Protein AF-A0A425DD90-F1 (afdb_monomer_lite)

Foldseek 3Di:
DQCLDDAPLSVLQVVLVVVLVVLVPDPPQDDPVSVVVNVVVNVLSLAEDEQPQWQWWDAPPGQTDTDRHDPPQDPVNVVSSNVSQVVQQCQAGRNHDPVRHRPHHTYHGFLFEQDQPPPVDDGPLVVSLVVRLVRQVVSLVDPSVSDPDSLDGGYDDDPVQQPDPSSVVSVVSSVVVCVVVPDDDDDPVPRD

Structure (mmCIF, N/CA/C/O backbone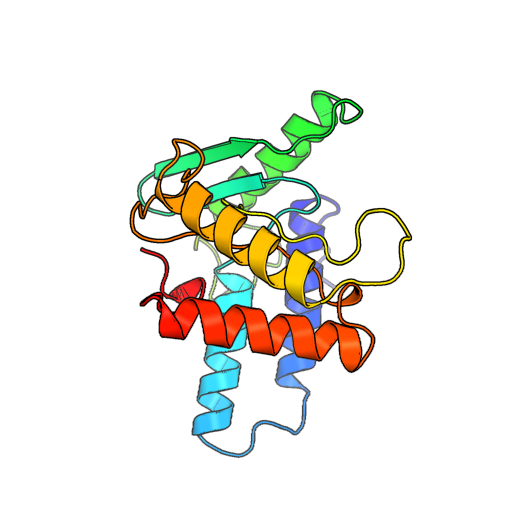):
data_AF-A0A425DD90-F1
#
_entry.id   AF-A0A425DD90-F1
#
loop_
_atom_site.group_PDB
_atom_site.id
_atom_site.type_symbol
_atom_site.label_atom_id
_atom_site.label_alt_id
_atom_site.label_comp_id
_atom_site.label_asym_id
_atom_site.label_entity_id
_atom_site.label_seq_id
_atom_site.pdbx_PDB_ins_code
_atom_site.Cartn_x
_atom_site.Cartn_y
_atom_site.Cartn_z
_atom_site.occupancy
_atom_site.B_iso_or_equiv
_atom_site.auth_seq_id
_atom_site.auth_comp_id
_atom_site.auth_asym_id
_atom_site.auth_atom_id
_atom_site.pdbx_PDB_model_num
ATOM 1 N N . MET A 1 1 ? -20.798 19.855 12.549 1.00 45.97 1 MET A N 1
ATOM 2 C CA . MET A 1 1 ? -19.617 19.104 12.076 1.00 45.97 1 MET A CA 1
ATOM 3 C C . MET A 1 1 ? -18.815 18.715 13.300 1.00 45.97 1 MET A C 1
ATOM 5 O O . MET A 1 1 ? -18.344 19.607 13.991 1.00 45.97 1 MET A O 1
ATOM 9 N N . GLU A 1 2 ? -18.730 17.425 13.623 1.00 51.56 2 GLU A N 1
ATOM 10 C CA . GLU A 1 2 ? -17.806 16.952 14.661 1.00 51.56 2 GLU A CA 1
ATOM 11 C C . GLU A 1 2 ? -16.382 17.345 14.258 1.00 51.56 2 GLU A C 1
ATOM 13 O O . GLU A 1 2 ? -15.889 16.940 13.203 1.00 51.56 2 GLU A O 1
ATOM 18 N N . ALA A 1 3 ? -15.736 18.191 15.059 1.00 64.62 3 ALA A N 1
ATOM 19 C CA . ALA A 1 3 ? -14.352 18.559 14.828 1.00 64.62 3 ALA A CA 1
ATOM 20 C C . ALA A 1 3 ? -13.480 17.342 15.155 1.00 64.62 3 ALA A C 1
ATOM 22 O O . ALA A 1 3 ? -13.221 17.046 16.316 1.00 64.62 3 ALA A O 1
ATOM 23 N N . CYS A 1 4 ? -13.006 16.638 14.129 1.00 77.12 4 CYS A N 1
ATOM 24 C CA . CYS A 1 4 ? -12.182 15.433 14.268 1.00 77.12 4 CYS A CA 1
ATOM 25 C C . CYS A 1 4 ? -10.778 15.681 14.853 1.00 77.12 4 CYS A C 1
ATOM 27 O O . CYS A 1 4 ? -9.927 14.800 14.774 1.00 77.12 4 CYS A O 1
ATOM 29 N N . GLY A 1 5 ? -10.525 16.862 15.426 1.00 81.06 5 GLY A N 1
ATOM 30 C CA . GLY A 1 5 ? -9.220 17.335 15.889 1.00 81.06 5 GLY A CA 1
ATOM 31 C C . GLY A 1 5 ? -8.305 17.797 14.751 1.00 81.06 5 GLY A C 1
ATOM 32 O O . GLY A 1 5 ? -8.659 17.732 13.576 1.00 81.06 5 GLY A O 1
ATOM 33 N N . ASN A 1 6 ? -7.110 18.266 15.101 1.00 86.44 6 ASN A N 1
ATOM 34 C CA . ASN A 1 6 ? -6.068 18.747 14.183 1.00 86.44 6 ASN A CA 1
ATOM 35 C C . ASN A 1 6 ? -4.769 17.922 14.279 1.00 86.44 6 ASN A C 1
ATOM 37 O O . ASN A 1 6 ? -3.714 18.379 13.850 1.00 86.44 6 ASN A O 1
ATOM 41 N N . ALA A 1 7 ? -4.838 16.720 14.856 1.00 89.50 7 ALA A N 1
ATOM 42 C CA . ALA A 1 7 ? -3.697 15.820 14.937 1.00 89.50 7 ALA A CA 1
ATOM 43 C C . ALA A 1 7 ? -3.412 15.160 13.578 1.00 89.50 7 ALA A C 1
ATOM 45 O O . ALA A 1 7 ? -4.302 15.044 12.737 1.00 89.50 7 ALA A O 1
ATOM 46 N N . ILE A 1 8 ? -2.196 14.633 13.406 1.00 90.62 8 ILE A N 1
ATOM 47 C CA . ILE A 1 8 ? -1.800 13.874 12.205 1.00 90.62 8 ILE A CA 1
ATOM 48 C C . ILE A 1 8 ? -2.781 12.722 11.934 1.00 90.62 8 ILE A C 1
ATOM 50 O O . ILE A 1 8 ? -3.197 12.505 10.802 1.00 90.62 8 ILE A O 1
ATOM 54 N N . THR A 1 9 ? -3.203 11.992 12.969 1.00 93.06 9 THR A N 1
ATOM 55 C CA . THR A 1 9 ? -4.182 10.899 12.830 1.00 93.06 9 THR A CA 1
ATOM 56 C C . THR A 1 9 ? -5.561 11.394 12.393 1.00 93.06 9 THR A C 1
ATOM 58 O O . THR A 1 9 ? -6.257 10.704 11.648 1.00 93.06 9 THR A O 1
ATOM 61 N N . SER A 1 10 ? -5.940 12.613 12.783 1.00 92.88 10 SER A N 1
ATOM 62 C CA . SER A 1 10 ? -7.178 13.255 12.343 1.00 92.88 10 SER A CA 1
ATOM 63 C C . SER A 1 10 ? -7.186 13.528 10.838 1.00 92.88 10 SER A C 1
ATOM 65 O O . SER A 1 10 ? -8.247 13.428 10.224 1.00 92.88 10 SER A O 1
ATOM 67 N N . ASP A 1 11 ? -6.034 13.841 10.229 1.00 93.25 11 ASP A N 1
ATOM 68 C CA . ASP A 1 11 ? -5.920 14.000 8.772 1.00 93.25 11 ASP A CA 1
ATOM 69 C C . ASP A 1 11 ? -6.214 12.693 8.034 1.00 93.25 11 ASP A C 1
ATOM 71 O O . ASP A 1 11 ? -6.976 12.698 7.067 1.00 93.25 11 ASP A O 1
ATOM 75 N N . PHE A 1 12 ? -5.701 11.560 8.522 1.00 94.75 12 PHE A N 1
ATOM 76 C CA . PHE A 1 12 ? -6.023 10.254 7.939 1.00 94.75 12 PHE A CA 1
ATOM 77 C C . PHE A 1 12 ? -7.509 9.920 8.060 1.00 94.75 12 PHE A C 1
ATOM 79 O O . PHE A 1 12 ? -8.112 9.477 7.087 1.00 94.75 12 PHE A O 1
ATOM 86 N N . VAL A 1 13 ? -8.122 10.167 9.224 1.00 95.19 13 VAL A N 1
ATOM 87 C CA . VAL A 1 13 ? -9.565 9.940 9.414 1.00 95.19 13 VAL A CA 1
ATOM 88 C C . VAL A 1 13 ? -10.388 10.825 8.477 1.00 95.19 13 VAL A C 1
ATOM 90 O O . VAL A 1 13 ? -11.350 10.347 7.877 1.00 95.19 13 VAL A O 1
ATOM 93 N N . ARG A 1 14 ? -10.015 12.102 8.309 1.00 94.81 14 ARG A N 1
ATOM 94 C CA . ARG A 1 14 ? -10.665 13.001 7.342 1.00 94.81 14 ARG A CA 1
ATOM 95 C C . ARG A 1 14 ? -10.521 12.496 5.910 1.00 94.81 14 ARG A C 1
ATOM 97 O O . ARG A 1 14 ? -11.517 12.450 5.195 1.00 94.81 14 ARG A O 1
ATOM 104 N N . GLY A 1 15 ? -9.311 12.102 5.514 1.00 94.69 15 GLY A N 1
ATOM 105 C CA . GLY A 1 15 ? -9.036 11.547 4.191 1.00 94.69 15 GLY A CA 1
ATOM 106 C C . GLY A 1 15 ? -9.859 10.289 3.917 1.00 94.69 15 GLY A C 1
ATOM 107 O O . GLY A 1 15 ? -10.530 10.210 2.894 1.00 94.69 15 GLY A O 1
ATOM 108 N N . ALA A 1 16 ? -9.898 9.353 4.867 1.00 96.06 16 ALA A N 1
ATOM 109 C CA . ALA A 1 16 ? -10.702 8.142 4.748 1.00 96.06 16 ALA A CA 1
ATOM 110 C C . ALA A 1 16 ? -12.202 8.444 4.651 1.00 96.06 16 ALA A C 1
ATOM 112 O O . ALA A 1 16 ? -12.863 7.916 3.767 1.00 96.06 16 ALA A O 1
ATOM 113 N N . LYS A 1 17 ? -12.747 9.364 5.457 1.00 95.31 17 LYS A N 1
ATOM 114 C CA . LYS A 1 17 ? -14.151 9.789 5.296 1.00 95.31 17 LYS A CA 1
ATOM 115 C C . LYS A 1 17 ? -14.435 10.380 3.920 1.00 95.31 17 LYS A C 1
ATOM 117 O O . LYS A 1 17 ? -15.489 10.119 3.352 1.00 95.31 17 LYS A O 1
ATOM 122 N N . HIS A 1 18 ? -13.517 11.194 3.404 1.00 95.44 18 HIS A N 1
ATOM 123 C CA . HIS A 1 18 ? -13.673 11.799 2.087 1.00 95.44 18 HIS A CA 1
ATOM 124 C C . HIS A 1 18 ? -13.689 10.736 0.981 1.00 95.44 18 HIS A C 1
ATOM 126 O O . HIS A 1 18 ? -14.569 10.764 0.123 1.00 95.44 18 HIS A O 1
ATOM 132 N N . VAL A 1 19 ? -12.772 9.766 1.042 1.00 96.44 19 VAL A N 1
ATOM 133 C CA . VAL A 1 19 ? -12.721 8.643 0.096 1.00 96.44 19 VAL A CA 1
ATOM 134 C C . VAL A 1 19 ? -13.952 7.745 0.233 1.00 96.44 19 VAL A C 1
ATOM 136 O O . VAL A 1 19 ? -14.566 7.430 -0.778 1.00 96.44 19 VAL A O 1
ATOM 139 N N . GLU A 1 20 ? -14.364 7.381 1.451 1.00 95.88 20 GLU A N 1
ATOM 140 C CA . GLU A 1 20 ? -15.574 6.583 1.696 1.00 95.88 20 GLU A CA 1
ATOM 141 C C . GLU A 1 20 ? -16.817 7.261 1.106 1.00 95.88 20 GLU A C 1
ATOM 143 O O . GLU A 1 20 ? -17.576 6.616 0.388 1.00 95.88 20 GLU A O 1
ATOM 148 N N . ALA A 1 21 ? -16.993 8.567 1.331 1.00 94.94 21 ALA A N 1
ATOM 149 C CA . ALA A 1 21 ? -18.107 9.321 0.761 1.00 94.94 21 ALA A CA 1
ATOM 150 C C . ALA A 1 21 ? -18.060 9.351 -0.778 1.00 94.94 21 ALA A C 1
ATOM 152 O O . ALA A 1 21 ? -19.092 9.208 -1.437 1.00 94.94 21 ALA A O 1
ATOM 153 N N . GLY A 1 22 ? -16.868 9.505 -1.364 1.00 95.19 22 GLY A N 1
ATOM 154 C CA . GLY A 1 22 ? -16.669 9.425 -2.813 1.00 95.19 22 GLY A CA 1
ATOM 155 C C . GLY A 1 22 ? -17.021 8.048 -3.380 1.00 95.19 22 GLY A C 1
ATOM 156 O O . GLY A 1 22 ? -17.723 7.957 -4.382 1.00 95.19 22 GLY A O 1
ATOM 157 N N . LEU A 1 23 ? -16.600 6.974 -2.707 1.00 94.44 23 LEU A N 1
ATOM 158 C CA . LEU A 1 23 ? -16.944 5.604 -3.082 1.00 94.44 23 LEU A CA 1
ATOM 159 C C . LEU A 1 23 ? -18.458 5.374 -2.977 1.00 94.44 23 LEU A C 1
ATOM 161 O O . LEU A 1 23 ? -19.076 4.953 -3.941 1.00 94.44 23 LEU A O 1
ATOM 165 N N . GLN A 1 24 ? -19.087 5.714 -1.855 1.00 92.25 24 GLN A N 1
ATOM 166 C CA . GLN A 1 24 ? -20.524 5.490 -1.645 1.00 92.25 24 GLN A CA 1
ATOM 167 C C . GLN A 1 24 ? -21.419 6.310 -2.585 1.00 92.25 24 GLN A C 1
ATOM 169 O O . GLN A 1 24 ? -22.529 5.885 -2.896 1.00 92.25 24 GLN A O 1
ATOM 174 N N . SER A 1 25 ? -20.961 7.481 -3.032 1.00 91.25 25 SER A N 1
ATOM 175 C CA . SER A 1 25 ? -21.718 8.344 -3.950 1.00 91.25 25 SER A CA 1
ATOM 176 C C . SER A 1 25 ? -21.531 7.998 -5.429 1.00 91.25 25 SER A C 1
ATOM 178 O O . SER A 1 25 ? -22.272 8.510 -6.271 1.00 91.25 25 SER A O 1
ATOM 180 N N . ALA A 1 26 ? -20.570 7.138 -5.774 1.00 87.06 26 ALA A N 1
ATOM 181 C CA . ALA A 1 26 ? -20.353 6.755 -7.158 1.00 87.06 26 ALA A CA 1
ATOM 182 C C . ALA A 1 26 ? -21.488 5.845 -7.652 1.00 87.06 26 ALA A C 1
ATOM 184 O O . ALA A 1 26 ? -21.764 4.788 -7.088 1.00 87.06 26 ALA A O 1
ATOM 185 N N . ASN A 1 27 ? -22.098 6.215 -8.778 1.00 73.75 27 ASN A N 1
ATOM 186 C CA . ASN A 1 27 ? -23.170 5.447 -9.419 1.00 73.75 27 ASN A CA 1
ATOM 187 C C . ASN A 1 27 ? -22.651 4.210 -10.192 1.00 73.75 27 ASN A C 1
ATOM 189 O O . ASN A 1 27 ? -23.174 3.860 -11.246 1.00 73.75 27 ASN A O 1
ATOM 193 N N . ALA A 1 28 ? -21.569 3.594 -9.709 1.00 80.12 28 ALA A N 1
ATOM 194 C CA . ALA A 1 28 ? -20.869 2.492 -10.365 1.00 80.12 28 ALA A CA 1
ATOM 195 C C . ALA A 1 28 ? -21.198 1.116 -9.760 1.00 80.12 28 ALA A C 1
ATOM 197 O O . ALA A 1 28 ? -20.829 0.102 -10.343 1.00 80.12 28 ALA A O 1
ATOM 198 N N . TYR A 1 29 ? -21.891 1.065 -8.614 1.00 86.81 29 TYR A N 1
ATOM 199 C CA . TYR A 1 29 ? -22.108 -0.175 -7.862 1.00 86.81 29 TYR A CA 1
ATOM 200 C C . TYR A 1 29 ? -23.535 -0.701 -8.013 1.00 86.81 29 TYR A C 1
ATOM 202 O O . TYR A 1 29 ? -24.392 -0.482 -7.158 1.00 86.81 29 TYR A O 1
ATOM 210 N N . SER A 1 30 ? -23.805 -1.366 -9.136 1.00 88.50 30 SER A N 1
ATOM 211 C CA . SER A 1 30 ? -25.170 -1.757 -9.526 1.00 88.50 30 SER A CA 1
ATOM 212 C C . SER A 1 30 ? -25.474 -3.241 -9.310 1.00 88.50 30 SER A C 1
ATOM 214 O O . SER A 1 30 ? -26.630 -3.612 -9.102 1.00 88.50 30 SER A O 1
ATOM 216 N N . THR A 1 31 ? -24.446 -4.088 -9.307 1.00 94.00 31 THR A N 1
ATOM 217 C CA . THR A 1 31 ? -24.563 -5.535 -9.104 1.00 94.00 31 THR A CA 1
ATOM 218 C C . THR A 1 31 ? -24.134 -5.943 -7.695 1.00 94.00 31 THR A C 1
ATOM 220 O O . THR A 1 31 ? -23.479 -5.184 -6.981 1.00 94.00 31 THR A O 1
ATOM 223 N N . ASP A 1 32 ? -24.470 -7.163 -7.273 1.00 94.25 32 ASP A N 1
ATOM 224 C CA . ASP A 1 32 ? -24.009 -7.683 -5.977 1.00 94.25 32 ASP A CA 1
ATOM 225 C C . ASP A 1 32 ? -22.487 -7.873 -5.935 1.00 94.25 32 ASP A C 1
ATOM 227 O O . ASP A 1 32 ? -21.871 -7.681 -4.887 1.00 94.25 32 ASP A O 1
ATOM 231 N N . ALA A 1 33 ? -21.864 -8.165 -7.082 1.00 94.31 33 ALA A N 1
ATOM 232 C CA . ALA A 1 33 ? -20.410 -8.181 -7.205 1.00 94.31 33 ALA A CA 1
ATOM 233 C C . ALA A 1 33 ? -19.818 -6.782 -6.980 1.00 94.31 33 ALA A C 1
ATOM 235 O O . ALA A 1 33 ? -18.841 -6.644 -6.244 1.00 94.31 33 ALA A O 1
ATOM 236 N N . ASP A 1 34 ? -20.438 -5.739 -7.539 1.00 92.81 34 ASP A N 1
ATOM 237 C CA . ASP A 1 34 ? -19.974 -4.367 -7.332 1.00 92.81 34 ASP A CA 1
ATOM 238 C C . ASP A 1 34 ? -20.133 -3.935 -5.871 1.00 92.81 34 ASP A C 1
ATOM 240 O O . ASP A 1 34 ? -19.233 -3.319 -5.305 1.00 92.81 34 ASP A O 1
ATOM 244 N N . LYS A 1 35 ? -21.246 -4.293 -5.221 1.00 93.25 35 LYS A N 1
ATOM 245 C CA . LYS A 1 35 ? -21.444 -4.020 -3.789 1.00 93.25 35 LYS A CA 1
ATOM 246 C C . LYS A 1 35 ? -20.390 -4.720 -2.934 1.00 93.25 35 LYS A C 1
ATOM 248 O O . LYS A 1 35 ? -19.830 -4.096 -2.043 1.00 93.25 35 LYS A O 1
ATOM 253 N N . ALA A 1 36 ? -20.055 -5.974 -3.244 1.00 94.44 36 ALA A N 1
ATOM 254 C CA . ALA A 1 36 ? -18.985 -6.685 -2.548 1.00 94.44 36 ALA A CA 1
ATOM 255 C C . ALA A 1 36 ? -17.613 -6.011 -2.748 1.00 94.44 36 ALA A C 1
ATOM 257 O O . ALA A 1 36 ? -16.807 -5.960 -1.818 1.00 94.44 36 ALA A O 1
ATOM 258 N N . LEU A 1 37 ? -17.349 -5.461 -3.940 1.00 92.88 37 LEU A N 1
ATOM 259 C CA . LEU A 1 37 ? -16.149 -4.662 -4.201 1.00 92.88 37 LEU A CA 1
ATOM 260 C C . LEU A 1 37 ? -16.147 -3.354 -3.401 1.00 92.88 37 LEU A C 1
ATOM 262 O O . LEU A 1 37 ? -15.113 -3.005 -2.833 1.00 92.88 37 LEU A O 1
ATOM 266 N N . LEU A 1 38 ? -17.285 -2.659 -3.318 1.00 94.81 38 LEU A N 1
ATOM 267 C CA . LEU A 1 38 ? -17.444 -1.453 -2.503 1.00 94.81 38 LEU A CA 1
ATOM 268 C C . LEU A 1 38 ? -17.209 -1.748 -1.017 1.00 94.81 38 LEU A C 1
ATOM 270 O O . LEU A 1 38 ? -16.416 -1.061 -0.375 1.00 94.81 38 LEU A O 1
ATOM 274 N N . ASP A 1 39 ? -17.844 -2.792 -0.486 1.00 94.69 39 ASP A N 1
ATOM 275 C CA . ASP A 1 39 ? -17.696 -3.207 0.909 1.00 94.69 39 ASP A CA 1
ATOM 276 C C . ASP A 1 39 ? -16.242 -3.562 1.225 1.00 94.69 39 ASP A C 1
ATOM 278 O O . ASP A 1 39 ? -15.702 -3.134 2.249 1.00 94.69 39 ASP A O 1
ATOM 282 N N . LYS A 1 40 ? -15.570 -4.281 0.313 1.00 95.19 40 LYS A N 1
ATOM 283 C CA . LYS A 1 40 ? -14.138 -4.566 0.430 1.00 95.19 40 LYS A CA 1
ATOM 284 C C . LYS A 1 40 ? -13.308 -3.283 0.406 1.00 95.19 40 LYS A C 1
ATOM 286 O O . LYS A 1 40 ? -12.423 -3.133 1.239 1.00 95.19 40 LYS A O 1
ATOM 291 N N . ALA A 1 41 ? -13.584 -2.350 -0.503 1.00 95.19 41 ALA A N 1
ATOM 292 C CA . ALA A 1 41 ? -12.838 -1.098 -0.603 1.00 95.19 41 ALA A CA 1
ATOM 293 C C . ALA A 1 41 ? -12.975 -0.244 0.668 1.00 95.19 41 ALA A C 1
ATOM 295 O O . ALA A 1 41 ? -11.979 0.274 1.172 1.00 95.19 41 ALA A O 1
ATOM 296 N N . ILE A 1 42 ? -14.186 -0.139 1.226 1.00 96.19 42 ILE A N 1
ATOM 297 C CA . ILE A 1 42 ? -14.436 0.552 2.499 1.00 96.19 42 ILE A CA 1
ATOM 298 C C . ILE A 1 42 ? -13.735 -0.180 3.648 1.00 96.19 42 ILE A C 1
ATOM 300 O O . ILE A 1 42 ? -13.134 0.461 4.512 1.00 96.19 42 ILE A O 1
ATOM 304 N N . HIS A 1 43 ? -13.772 -1.514 3.661 1.00 96.44 43 HIS A N 1
ATOM 305 C CA . HIS A 1 43 ? -13.048 -2.299 4.653 1.00 96.44 43 HIS A CA 1
ATOM 306 C C . HIS A 1 43 ? -11.547 -2.047 4.606 1.00 96.44 43 HIS A C 1
ATOM 308 O O . HIS A 1 43 ? -10.953 -1.708 5.628 1.00 96.44 43 HIS A O 1
ATOM 314 N N . ASP A 1 44 ? -10.942 -2.160 3.430 1.00 96.44 44 ASP A N 1
ATOM 315 C CA . ASP A 1 44 ? -9.509 -1.974 3.251 1.00 96.44 44 ASP A CA 1
ATOM 316 C C . ASP A 1 44 ? -9.088 -0.551 3.631 1.00 96.44 44 ASP A C 1
ATOM 318 O O . ASP A 1 44 ? -8.093 -0.370 4.337 1.00 96.44 44 ASP A O 1
ATOM 322 N N . LEU A 1 45 ? -9.890 0.449 3.244 1.00 96.75 45 LEU A N 1
ATOM 323 C CA . LEU A 1 45 ? -9.683 1.850 3.596 1.00 96.75 45 LEU A CA 1
ATOM 324 C C . LEU A 1 45 ? -9.579 2.049 5.106 1.00 96.75 45 LEU A C 1
ATOM 326 O O . LEU A 1 45 ? -8.708 2.785 5.550 1.00 96.75 45 LEU A O 1
ATOM 330 N N . TRP A 1 46 ? -10.430 1.395 5.898 1.00 96.75 46 TRP A N 1
ATOM 331 C CA . TRP A 1 46 ? -10.427 1.528 7.356 1.00 96.75 46 TRP A CA 1
ATOM 332 C C . TRP A 1 46 ? -9.550 0.507 8.087 1.00 96.75 46 TRP A C 1
ATOM 334 O O . TRP A 1 46 ? -9.391 0.633 9.302 1.00 96.75 46 TRP A O 1
ATOM 344 N N . SER A 1 47 ? -8.982 -0.477 7.390 1.00 96.06 47 SER A N 1
ATOM 345 C CA . SER A 1 47 ? -8.163 -1.549 7.975 1.00 96.06 47 SER A CA 1
ATOM 346 C C . SER A 1 47 ? -6.673 -1.400 7.682 1.00 96.06 47 SER A C 1
ATOM 348 O O . SER A 1 47 ? -5.850 -1.811 8.506 1.00 96.06 47 SER A O 1
ATOM 350 N N . TYR A 1 48 ? -6.300 -0.753 6.572 1.00 96.12 48 TYR A N 1
ATOM 351 C CA . TYR A 1 48 ? -4.907 -0.603 6.139 1.00 96.12 48 TYR A CA 1
ATOM 352 C C . TYR A 1 48 ? -4.517 0.849 5.876 1.00 96.12 48 TYR A C 1
ATOM 354 O O . TYR A 1 48 ? -5.275 1.620 5.292 1.00 96.12 48 TYR A O 1
ATOM 362 N N . VAL A 1 49 ? -3.313 1.231 6.299 1.00 95.06 49 VAL A N 1
ATOM 363 C CA . VAL A 1 49 ? -2.767 2.571 6.073 1.00 95.06 49 VAL A CA 1
ATOM 364 C C . VAL A 1 49 ? -1.290 2.495 5.706 1.00 95.06 49 VAL A C 1
ATOM 366 O O . VAL A 1 49 ? -0.571 1.581 6.104 1.00 95.06 49 VAL A O 1
ATOM 369 N N . ARG A 1 50 ? -0.813 3.490 4.960 1.00 94.25 50 ARG A N 1
ATOM 370 C CA . ARG A 1 50 ? 0.613 3.756 4.772 1.00 94.25 50 ARG A CA 1
ATOM 371 C C . ARG A 1 50 ? 0.891 5.197 5.157 1.00 94.25 50 ARG A C 1
ATOM 373 O O . ARG A 1 50 ? 0.224 6.111 4.674 1.00 94.25 50 ARG A O 1
ATOM 380 N N . LEU A 1 51 ? 1.888 5.409 6.010 1.00 92.12 51 LEU A N 1
ATOM 381 C CA . LEU A 1 51 ? 2.283 6.758 6.391 1.00 92.12 51 LEU A CA 1
ATOM 382 C C . LEU A 1 51 ? 3.065 7.433 5.253 1.00 92.12 51 LEU A C 1
ATOM 384 O O . LEU A 1 51 ? 3.974 6.818 4.684 1.00 92.12 51 LEU A O 1
ATOM 388 N N . PRO A 1 52 ? 2.786 8.713 4.946 1.00 89.56 52 PRO A N 1
ATOM 389 C CA . PRO A 1 52 ? 3.594 9.482 4.016 1.00 89.56 52 PRO A CA 1
ATOM 390 C C . PRO A 1 52 ? 5.074 9.471 4.406 1.00 89.56 52 PRO A C 1
ATOM 392 O O . PRO A 1 52 ? 5.437 9.640 5.577 1.00 89.56 52 PRO A O 1
ATOM 395 N N . CYS A 1 53 ? 5.934 9.279 3.404 1.00 87.50 53 CYS A N 1
ATOM 396 C CA . CYS A 1 53 ? 7.391 9.386 3.522 1.00 87.50 53 CYS A CA 1
ATOM 397 C C . CYS A 1 53 ? 8.017 8.535 4.647 1.00 87.50 53 CYS A C 1
ATOM 399 O O . CYS A 1 53 ? 9.069 8.900 5.170 1.00 87.50 53 CYS A O 1
ATOM 401 N N . SER A 1 54 ? 7.367 7.441 5.059 1.00 90.81 54 SER A N 1
ATOM 402 C CA . SER A 1 54 ? 7.809 6.618 6.190 1.00 90.81 54 SER A CA 1
ATOM 403 C C . SER A 1 54 ? 7.628 5.140 5.871 1.00 90.81 54 SER A C 1
ATOM 405 O O . SER A 1 54 ? 6.507 4.690 5.649 1.00 90.81 54 SER A O 1
ATOM 407 N N . ASN A 1 55 ? 8.716 4.367 5.892 1.00 92.94 55 ASN A N 1
ATOM 408 C CA . ASN A 1 55 ? 8.636 2.910 5.804 1.00 92.94 55 ASN A CA 1
ATOM 409 C C . ASN A 1 55 ? 8.349 2.366 7.208 1.00 92.94 55 ASN A C 1
ATOM 411 O O . ASN A 1 55 ? 9.270 1.970 7.924 1.00 92.94 55 ASN A O 1
ATOM 415 N N . ALA A 1 56 ? 7.088 2.473 7.633 1.00 92.88 56 ALA A N 1
ATOM 416 C CA . ALA A 1 56 ? 6.633 2.171 8.985 1.00 92.88 56 ALA A CA 1
ATOM 417 C C . ALA A 1 56 ? 5.633 1.009 8.982 1.00 92.88 56 ALA A C 1
ATOM 419 O O . ALA A 1 56 ? 4.550 1.093 8.404 1.00 92.88 56 ALA A O 1
ATOM 420 N N . TRP A 1 57 ? 6.002 -0.055 9.682 1.00 93.44 57 TRP A N 1
ATOM 421 C CA . TRP A 1 57 ? 5.215 -1.260 9.859 1.00 93.44 57 TRP A CA 1
ATOM 422 C C . TRP A 1 57 ? 4.643 -1.308 11.271 1.00 93.44 57 TRP A C 1
ATOM 424 O O . TRP A 1 57 ? 5.392 -1.206 12.246 1.00 93.44 57 TRP A O 1
ATOM 434 N N . LYS A 1 58 ? 3.329 -1.504 11.362 1.00 93.88 58 LYS A N 1
ATOM 435 C CA . LYS A 1 58 ? 2.594 -1.838 12.586 1.00 93.88 58 LYS A CA 1
ATOM 436 C C . LYS A 1 58 ? 1.513 -2.835 12.202 1.00 93.88 58 LYS A C 1
ATOM 438 O O . LYS A 1 58 ? 0.479 -2.439 11.666 1.00 93.88 58 LYS A O 1
ATOM 443 N N . LEU A 1 59 ? 1.793 -4.117 12.411 1.00 92.00 59 LEU A N 1
ATOM 444 C CA . LEU A 1 59 ? 0.917 -5.210 12.000 1.00 92.00 59 LEU A CA 1
ATOM 445 C C . LEU A 1 59 ? 0.379 -5.975 13.222 1.00 92.00 59 LEU A C 1
ATOM 447 O O . LEU A 1 59 ? 1.032 -6.006 14.272 1.00 92.00 59 LEU A O 1
ATOM 451 N N . PRO A 1 60 ? -0.797 -6.621 13.101 1.00 87.25 60 PRO A N 1
ATOM 452 C CA . PRO A 1 60 ? -1.291 -7.562 14.101 1.00 87.25 60 PRO A CA 1
ATOM 453 C C . PRO A 1 60 ? -0.247 -8.639 14.437 1.00 87.25 60 PRO A C 1
ATOM 455 O O . PRO A 1 60 ? 0.607 -8.971 13.620 1.00 87.25 60 PRO A O 1
ATOM 458 N N . GLY A 1 61 ? -0.296 -9.178 15.657 1.00 85.75 61 GLY A N 1
ATOM 459 C CA . GLY A 1 61 ? 0.705 -10.147 16.132 1.00 85.75 61 GLY A CA 1
ATOM 460 C C . GLY A 1 61 ? 1.991 -9.519 16.685 1.00 85.75 61 GLY A C 1
ATOM 461 O O . GLY A 1 61 ? 2.952 -10.231 16.952 1.00 85.75 61 GLY A O 1
ATOM 462 N N . GLY A 1 62 ? 2.013 -8.195 16.887 1.00 86.00 62 GLY A N 1
ATOM 463 C CA . GLY A 1 62 ? 3.106 -7.487 17.567 1.00 86.00 62 GLY A CA 1
ATOM 464 C C . GLY A 1 62 ? 4.275 -7.094 16.663 1.00 86.00 62 GLY A C 1
ATOM 465 O O . GLY A 1 62 ? 5.280 -6.580 17.153 1.00 86.00 62 GLY A O 1
ATOM 466 N N . PHE A 1 63 ? 4.160 -7.296 15.349 1.00 90.31 63 PHE A N 1
ATOM 467 C CA . PHE A 1 63 ? 5.215 -6.915 14.421 1.00 90.31 63 PHE A CA 1
ATOM 468 C C . PHE A 1 63 ? 5.274 -5.400 14.225 1.00 90.31 63 PHE A C 1
ATOM 470 O O . PHE A 1 63 ? 4.297 -4.747 13.851 1.00 90.31 63 PHE A O 1
ATOM 477 N N . SER A 1 64 ? 6.462 -4.846 14.454 1.00 92.06 64 SER A N 1
ATOM 478 C CA . SER A 1 64 ? 6.732 -3.421 14.353 1.00 92.06 64 SER A CA 1
ATOM 479 C C . SER A 1 64 ? 8.135 -3.197 13.808 1.00 92.06 64 SER A C 1
ATOM 481 O O . SER A 1 64 ? 9.109 -3.707 14.357 1.00 92.06 64 SER A O 1
ATOM 483 N N . ALA A 1 65 ? 8.253 -2.386 12.762 1.00 91.00 65 ALA A N 1
ATOM 484 C CA . ALA A 1 65 ? 9.535 -2.006 12.177 1.00 91.00 65 ALA A CA 1
ATOM 485 C C . ALA A 1 65 ? 9.443 -0.609 11.565 1.00 91.00 65 ALA A C 1
ATOM 487 O O . ALA A 1 65 ? 8.395 -0.212 11.066 1.00 91.00 65 ALA A O 1
ATOM 488 N N . SER A 1 66 ? 10.541 0.143 11.557 1.00 90.06 66 SER A N 1
ATOM 489 C CA . SER A 1 66 ? 10.583 1.434 10.870 1.00 90.06 66 SER A CA 1
ATOM 490 C C . SER A 1 66 ? 11.927 1.705 10.199 1.00 90.06 66 SER A C 1
ATOM 492 O O . SER A 1 66 ? 12.979 1.237 10.640 1.00 90.06 66 SER A O 1
ATOM 494 N N . SER A 1 67 ? 11.886 2.411 9.068 1.00 86.94 67 SER A N 1
ATOM 495 C CA . SER A 1 67 ? 13.051 2.895 8.317 1.00 86.94 67 SER A CA 1
ATOM 496 C C . SER A 1 67 ? 12.637 3.931 7.266 1.00 86.94 67 SER A C 1
ATOM 498 O O . SER A 1 67 ? 11.512 4.430 7.279 1.00 86.94 67 SER A O 1
ATOM 500 N N . GLY A 1 68 ? 13.544 4.257 6.341 1.00 78.88 68 GLY A N 1
ATOM 501 C CA . GLY A 1 68 ? 13.224 5.073 5.168 1.00 78.88 68 GLY A CA 1
ATOM 502 C C . GLY A 1 68 ? 13.065 6.564 5.461 1.00 78.88 68 GLY A C 1
ATOM 503 O O . GLY A 1 68 ? 12.646 7.307 4.580 1.00 78.88 68 GLY A O 1
ATOM 504 N N . PHE A 1 69 ? 13.413 7.012 6.671 1.00 85.31 69 PHE A N 1
ATOM 505 C CA . PHE A 1 69 ? 13.482 8.433 6.998 1.00 85.31 69 PHE A CA 1
ATOM 506 C C . PHE A 1 69 ? 14.627 9.097 6.239 1.00 85.31 69 PHE A C 1
ATOM 508 O O . PHE A 1 69 ? 15.720 8.537 6.116 1.00 85.31 69 PHE A O 1
ATOM 515 N N . ARG A 1 70 ? 14.387 10.311 5.746 1.00 84.62 70 ARG A N 1
ATOM 516 C CA . ARG A 1 70 ? 15.420 11.085 5.060 1.00 84.62 70 ARG A CA 1
ATOM 517 C C . ARG A 1 70 ? 16.403 11.629 6.090 1.00 84.62 70 ARG A C 1
ATOM 519 O O . ARG A 1 70 ? 16.030 11.923 7.224 1.00 84.62 70 ARG A O 1
ATOM 526 N N . VAL A 1 71 ? 17.646 11.852 5.668 1.00 85.25 71 VAL A N 1
ATOM 527 C CA . VAL A 1 71 ? 18.670 12.491 6.516 1.00 85.25 71 VAL A CA 1
ATOM 528 C C . VAL A 1 71 ? 18.193 13.856 7.029 1.00 85.25 71 VAL A C 1
ATOM 530 O O . VAL A 1 71 ? 18.464 14.199 8.173 1.00 85.25 71 VAL A O 1
ATOM 533 N N . VAL A 1 72 ? 17.416 14.579 6.215 1.00 88.69 72 VAL A N 1
ATOM 534 C CA . VAL A 1 72 ? 16.840 15.892 6.549 1.00 88.69 72 VAL A CA 1
ATOM 535 C C . VAL A 1 72 ? 15.651 15.843 7.513 1.00 88.69 72 VAL A C 1
ATOM 537 O O . VAL A 1 72 ? 15.290 16.882 8.049 1.00 88.69 72 VAL A O 1
ATOM 540 N N . ASP A 1 73 ? 15.024 14.680 7.729 1.00 89.06 73 ASP A N 1
ATOM 541 C CA . ASP A 1 73 ? 13.898 14.585 8.664 1.00 89.06 73 ASP A CA 1
ATOM 542 C C . ASP A 1 73 ? 14.444 14.663 10.099 1.00 89.06 73 ASP A C 1
ATOM 544 O O . ASP A 1 73 ? 15.271 13.832 10.493 1.00 89.06 73 ASP A O 1
ATOM 548 N N . SER A 1 74 ? 13.972 15.626 10.890 1.00 92.94 74 SER A N 1
ATOM 549 C CA . SER A 1 74 ? 14.363 15.802 12.291 1.00 92.94 74 SER A CA 1
ATOM 550 C C . SER A 1 74 ? 13.864 14.656 13.175 1.00 92.94 74 SER A C 1
ATOM 552 O O . SER A 1 74 ? 12.903 13.956 12.849 1.00 92.94 74 SER A O 1
ATOM 554 N N . GLN A 1 75 ? 14.481 14.471 14.346 1.00 93.31 75 GLN A N 1
ATOM 555 C CA . GLN A 1 75 ? 14.026 13.449 15.294 1.00 93.31 75 GLN A CA 1
ATOM 556 C C . GLN A 1 75 ? 12.574 13.684 15.744 1.00 93.31 75 GLN A C 1
ATOM 558 O O . GLN A 1 75 ? 11.821 12.723 15.881 1.00 93.31 75 GLN A O 1
ATOM 563 N N . ALA A 1 76 ? 12.165 14.943 15.925 1.00 93.75 76 ALA A N 1
ATOM 564 C CA . ALA A 1 76 ? 10.798 15.290 16.302 1.00 93.75 76 ALA A CA 1
ATOM 565 C C . ALA A 1 76 ? 9.786 14.884 15.220 1.00 93.75 76 ALA A C 1
ATOM 567 O O . ALA A 1 76 ? 8.775 14.259 15.532 1.00 93.75 76 ALA A O 1
ATOM 568 N N . GLU A 1 77 ? 10.082 15.157 13.945 1.00 91.31 77 GLU A N 1
ATOM 569 C CA . GLU A 1 77 ? 9.226 14.732 12.831 1.00 91.31 77 GLU A CA 1
ATOM 570 C C . GLU A 1 77 ? 9.138 13.208 12.733 1.00 91.31 77 GLU A C 1
ATOM 572 O O . GLU A 1 77 ? 8.049 12.664 12.551 1.00 91.31 77 GLU A O 1
ATOM 577 N N . ARG A 1 78 ? 10.266 12.503 12.894 1.00 92.06 78 ARG A N 1
ATOM 578 C CA . ARG A 1 78 ? 10.293 11.031 12.896 1.00 92.06 78 ARG A CA 1
ATOM 579 C C . ARG A 1 78 ? 9.410 10.471 14.010 1.00 92.06 78 ARG A C 1
ATOM 581 O O . ARG A 1 78 ? 8.564 9.620 13.740 1.00 92.06 78 ARG A O 1
ATOM 588 N N . SER A 1 79 ? 9.564 10.977 15.233 1.00 92.88 79 SER A N 1
ATOM 589 C CA . SER A 1 79 ? 8.754 10.568 16.383 1.00 92.88 79 SER A CA 1
ATOM 590 C C . SER A 1 79 ? 7.271 10.880 16.186 1.00 92.88 79 SER A C 1
ATOM 592 O O . SER A 1 79 ? 6.437 10.041 16.504 1.00 92.88 79 SER A O 1
ATOM 594 N N . ALA A 1 80 ? 6.926 12.038 15.615 1.00 92.75 80 ALA A N 1
ATOM 595 C CA . ALA A 1 80 ? 5.536 12.403 15.342 1.00 92.75 80 ALA A CA 1
ATOM 596 C C . ALA A 1 80 ? 4.881 11.464 14.315 1.00 92.75 80 ALA A C 1
ATOM 598 O O . ALA A 1 80 ? 3.756 11.009 14.526 1.00 92.75 80 ALA A O 1
ATOM 599 N N . ARG A 1 81 ? 5.593 11.116 13.233 1.00 91.69 81 ARG A N 1
ATOM 600 C CA . ARG A 1 81 ? 5.109 10.141 12.240 1.00 91.69 81 ARG A CA 1
ATOM 601 C C . ARG A 1 81 ? 4.923 8.763 12.881 1.00 91.69 81 ARG A C 1
ATOM 603 O O . ARG A 1 81 ? 3.861 8.169 12.744 1.00 91.69 81 ARG A O 1
ATOM 610 N N . LEU A 1 82 ? 5.906 8.268 13.632 1.00 93.31 82 LEU A N 1
ATOM 611 C CA . LEU A 1 82 ? 5.797 6.960 14.293 1.00 93.31 82 LEU A CA 1
ATOM 612 C C . LEU A 1 82 ? 4.700 6.919 15.364 1.00 93.31 82 LEU A C 1
ATOM 614 O O . LEU A 1 82 ? 3.941 5.955 15.404 1.00 93.31 82 LEU A O 1
ATOM 618 N N . GLY A 1 83 ? 4.548 7.982 16.154 1.00 94.25 83 GLY A N 1
ATOM 619 C CA . GLY A 1 83 ? 3.464 8.104 17.129 1.00 94.25 83 GLY A CA 1
ATOM 620 C C . GLY A 1 83 ? 2.081 8.115 16.475 1.00 94.25 83 GLY A C 1
ATOM 621 O O . GLY A 1 83 ? 1.133 7.561 17.028 1.00 94.25 83 GLY A O 1
ATOM 622 N N . ALA A 1 84 ? 1.958 8.668 15.263 1.00 93.62 84 ALA A N 1
ATOM 623 C CA . ALA A 1 84 ? 0.730 8.547 14.486 1.00 93.62 84 ALA A CA 1
ATOM 624 C C . ALA A 1 84 ? 0.457 7.089 14.084 1.00 93.62 84 ALA A C 1
ATOM 626 O O . ALA A 1 84 ? -0.675 6.639 14.224 1.00 93.62 84 ALA A O 1
ATOM 627 N N . ALA A 1 85 ? 1.471 6.328 13.650 1.00 94.50 85 ALA A N 1
ATOM 628 C CA . ALA A 1 85 ? 1.305 4.900 13.358 1.00 94.50 85 ALA A CA 1
ATOM 629 C C . ALA A 1 85 ? 0.852 4.111 14.600 1.00 94.50 85 ALA A C 1
ATOM 631 O O . ALA A 1 85 ? -0.047 3.280 14.494 1.00 94.50 85 ALA A O 1
ATOM 632 N N . ASP A 1 86 ? 1.416 4.409 15.774 1.00 95.06 86 ASP A N 1
ATOM 633 C CA . ASP A 1 86 ? 1.013 3.790 17.043 1.00 95.06 86 ASP A CA 1
ATOM 634 C C . ASP A 1 86 ? -0.444 4.105 17.407 1.00 95.06 86 ASP A C 1
ATOM 636 O O . ASP A 1 86 ? -1.216 3.201 17.723 1.00 95.06 86 ASP A O 1
ATOM 640 N N . ALA A 1 87 ? -0.856 5.370 17.307 1.00 94.19 87 ALA A N 1
ATOM 641 C CA . ALA A 1 87 ? -2.231 5.780 17.591 1.00 94.19 87 ALA A CA 1
ATOM 642 C C . ALA A 1 87 ? -3.245 5.175 16.601 1.00 94.19 87 ALA A C 1
ATOM 644 O O . ALA A 1 87 ? -4.342 4.775 16.990 1.00 94.19 87 ALA A O 1
ATOM 645 N N .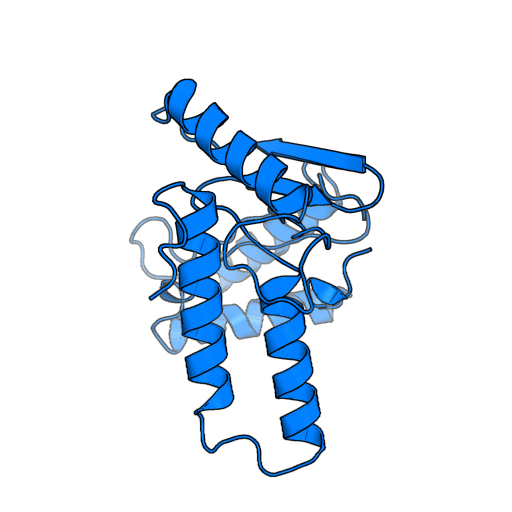 MET A 1 88 ? -2.874 5.063 15.324 1.00 94.00 88 MET A N 1
ATOM 646 C CA . MET A 1 88 ? -3.702 4.425 14.294 1.00 94.00 88 MET A CA 1
ATOM 647 C C . MET A 1 88 ? -3.849 2.923 14.552 1.00 94.00 88 MET A C 1
ATOM 649 O O . MET A 1 88 ? -4.944 2.371 14.426 1.00 94.00 88 MET A O 1
ATOM 653 N N . PHE A 1 89 ? -2.770 2.275 14.991 1.00 95.56 89 PHE A N 1
ATOM 654 C CA . PHE A 1 89 ? -2.784 0.870 15.376 1.00 95.56 89 PHE A CA 1
ATOM 655 C C . PHE A 1 89 ? -3.579 0.616 16.666 1.00 95.56 89 PHE A C 1
ATOM 657 O O . PHE A 1 89 ? -4.259 -0.399 16.763 1.00 95.56 89 PHE A O 1
ATOM 664 N N . ALA A 1 90 ? -3.582 1.542 17.631 1.00 93.44 90 ALA A N 1
ATOM 665 C CA . ALA A 1 90 ? -4.423 1.441 18.831 1.00 93.44 90 ALA A CA 1
ATOM 666 C C . ALA A 1 90 ? -5.930 1.431 18.510 1.00 93.44 90 ALA A C 1
ATOM 668 O O . ALA A 1 90 ? -6.736 0.898 19.268 1.00 93.44 90 ALA A O 1
ATOM 669 N N . GLY A 1 91 ? -6.320 2.006 17.372 1.00 88.56 91 GLY A N 1
ATOM 670 C CA . GLY A 1 91 ? -7.624 1.784 16.759 1.00 88.56 91 GLY A CA 1
ATOM 671 C C . GLY A 1 91 ? -8.735 2.748 17.180 1.00 88.56 91 GLY A C 1
ATOM 672 O O . GLY A 1 91 ? -9.658 2.999 16.400 1.00 88.56 91 GLY A O 1
ATOM 673 N N . THR A 1 92 ? -8.632 3.339 18.367 1.00 90.56 92 THR A N 1
ATOM 674 C CA . THR A 1 92 ? -9.609 4.305 18.887 1.00 90.56 92 THR A CA 1
ATOM 675 C C . THR A 1 92 ? -9.198 5.724 18.517 1.00 90.56 92 THR A C 1
ATOM 677 O O . THR A 1 92 ? -8.309 6.309 19.133 1.00 90.56 92 THR A O 1
ATOM 680 N N . LEU A 1 93 ? -9.854 6.286 17.501 1.00 91.31 93 LEU A N 1
ATOM 681 C CA . LEU A 1 93 ? -9.580 7.634 17.002 1.00 91.31 93 LEU A CA 1
ATOM 682 C C . LEU A 1 93 ? -10.869 8.460 16.956 1.00 91.31 93 LEU A C 1
ATOM 684 O O . LEU A 1 93 ? -11.897 7.946 16.501 1.00 91.31 93 LEU A O 1
ATOM 688 N N . PRO A 1 94 ? -10.832 9.747 17.347 1.00 90.56 94 PRO A N 1
ATOM 689 C CA . PRO A 1 94 ? -11.963 10.647 17.166 1.00 90.56 94 PRO A CA 1
ATOM 690 C C . PRO A 1 94 ? -12.467 10.620 15.724 1.00 90.56 94 PRO A C 1
ATOM 692 O O . PRO A 1 94 ? -11.672 10.543 14.787 1.00 90.56 94 PRO A O 1
ATOM 695 N N . CYS A 1 95 ? -13.786 10.688 15.546 1.00 90.19 95 CYS A N 1
ATOM 696 C CA . CYS A 1 95 ? -14.459 10.644 14.249 1.00 90.19 95 CYS A CA 1
ATOM 697 C C . CYS A 1 95 ? -14.268 9.386 13.395 1.00 90.19 95 CYS A C 1
ATOM 699 O O . CYS A 1 95 ? -14.892 9.332 12.337 1.00 90.19 95 CYS A O 1
ATOM 701 N N . ARG A 1 96 ? -13.433 8.403 13.749 1.00 93.06 96 ARG A N 1
ATOM 702 C CA . ARG A 1 96 ? -13.286 7.204 12.910 1.00 93.06 96 ARG A CA 1
ATOM 703 C C . ARG A 1 96 ? -14.636 6.507 12.736 1.00 93.06 96 ARG A C 1
ATOM 705 O O . ARG A 1 96 ? -15.471 6.558 13.642 1.00 93.06 96 ARG A O 1
ATOM 712 N N . ASN A 1 97 ? -14.835 5.891 11.568 1.00 93.00 97 ASN A N 1
ATOM 713 C CA . ASN A 1 97 ? -16.053 5.156 11.241 1.00 93.00 97 ASN A CA 1
ATOM 714 C C . ASN A 1 97 ? -16.461 4.243 12.423 1.00 93.00 97 ASN A C 1
ATOM 716 O O . ASN A 1 97 ? -15.623 3.454 12.876 1.00 93.00 97 ASN A O 1
ATOM 720 N N . PRO A 1 98 ? -17.702 4.351 12.944 1.00 93.94 98 PRO A N 1
ATOM 721 C CA . PRO A 1 98 ? -18.145 3.610 14.126 1.00 93.94 98 PRO A CA 1
ATOM 722 C C . PRO A 1 98 ? -17.946 2.094 14.029 1.00 93.94 98 PRO A C 1
ATOM 724 O O . PRO A 1 98 ? -17.597 1.464 15.023 1.00 93.94 98 PRO A O 1
ATOM 727 N N . LEU A 1 99 ? -18.079 1.510 12.832 1.00 94.81 99 LEU A N 1
ATOM 728 C CA . LEU A 1 99 ? -17.873 0.074 12.600 1.00 94.81 99 LEU A C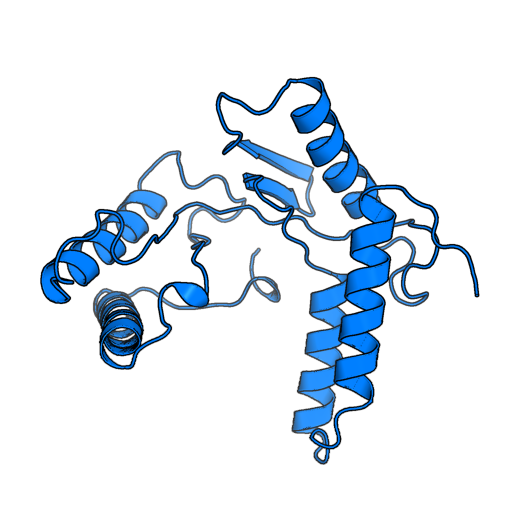A 1
ATOM 729 C C . LEU A 1 99 ? -16.410 -0.366 12.780 1.00 94.81 99 LEU A C 1
ATOM 731 O O . LEU A 1 99 ? -16.127 -1.564 12.897 1.00 94.81 99 LEU A O 1
ATOM 735 N N . TYR A 1 100 ? -15.483 0.592 12.793 1.00 95.50 100 TYR A N 1
ATOM 736 C CA . TYR A 1 100 ? -14.040 0.393 12.903 1.00 95.50 100 TYR A CA 1
ATOM 737 C C . TYR A 1 100 ? -13.441 1.013 14.171 1.00 95.50 100 TYR A C 1
ATOM 739 O O . TYR A 1 100 ? -12.224 0.977 14.351 1.00 95.50 100 TYR A O 1
ATOM 747 N N . GLN A 1 101 ? -14.269 1.551 15.071 1.00 94.31 101 GLN A N 1
ATOM 748 C CA . GLN A 1 101 ? -13.803 1.988 16.385 1.00 94.31 101 GLN A CA 1
ATOM 749 C C . GLN A 1 101 ? -13.232 0.808 17.175 1.00 94.31 101 GLN A C 1
ATOM 751 O O . GLN A 1 101 ? -13.797 -0.285 17.184 1.00 94.31 101 GLN A O 1
ATOM 756 N N . GLY A 1 102 ? -12.076 1.026 17.805 1.00 92.69 102 GLY A N 1
ATOM 757 C CA . GLY A 1 102 ? -11.347 -0.009 18.542 1.00 92.69 102 GLY A CA 1
ATOM 758 C C . GLY A 1 102 ? -10.681 -1.079 17.667 1.00 92.69 102 GLY A C 1
ATOM 759 O O . GLY A 1 102 ? -10.065 -1.994 18.208 1.00 92.69 102 GLY A O 1
ATOM 760 N N . LYS A 1 103 ? -10.764 -0.985 16.329 1.00 94.44 103 LYS A N 1
ATOM 761 C CA . LYS A 1 103 ? -10.055 -1.891 15.411 1.00 94.44 103 LYS A CA 1
ATOM 762 C C . LYS A 1 103 ? -8.733 -1.263 14.958 1.00 94.44 103 LYS A C 1
ATOM 764 O O . LYS A 1 103 ? -8.720 -0.081 14.611 1.00 94.44 103 LYS A O 1
ATOM 769 N N . PRO A 1 104 ? -7.616 -2.005 14.924 1.00 94.25 104 PRO A N 1
ATOM 770 C CA . PRO A 1 104 ? -6.335 -1.452 14.498 1.00 94.25 104 PRO A CA 1
ATOM 771 C C . PRO A 1 104 ? -6.379 -1.023 13.030 1.00 94.25 104 PRO A C 1
ATOM 773 O O . PRO A 1 104 ? -6.953 -1.714 12.191 1.00 94.25 104 PRO A O 1
ATOM 776 N N . TRP A 1 105 ? -5.753 0.108 12.707 1.00 95.75 105 TRP A N 1
ATOM 777 C CA . TRP A 1 105 ? -5.335 0.399 11.337 1.00 95.75 105 TRP A CA 1
ATOM 778 C C . TRP A 1 105 ? -3.926 -0.175 11.153 1.00 95.75 105 TRP A C 1
ATOM 780 O O . TRP A 1 105 ? -2.974 0.300 11.775 1.00 95.75 105 TRP A O 1
ATOM 790 N N . SER A 1 106 ? -3.783 -1.226 10.348 1.00 95.12 106 SER A N 1
ATOM 791 C CA . SER A 1 106 ? -2.480 -1.855 10.119 1.00 95.12 106 SER A CA 1
ATOM 792 C C . SER A 1 106 ? -1.633 -0.959 9.222 1.00 95.12 106 SER A C 1
ATOM 794 O O . SER A 1 106 ? -2.024 -0.666 8.090 1.00 95.12 106 SER A O 1
ATOM 796 N N . SER A 1 107 ? -0.478 -0.519 9.722 1.00 94.56 107 SER A N 1
ATOM 797 C CA . SER A 1 107 ? 0.458 0.291 8.944 1.00 94.56 107 SER A CA 1
ATOM 798 C C . SER A 1 107 ? 1.393 -0.610 8.156 1.00 94.56 107 SER A C 1
ATOM 800 O O . SER A 1 107 ? 2.101 -1.429 8.749 1.00 94.56 107 SER A O 1
ATOM 802 N N . PHE A 1 108 ? 1.439 -0.422 6.842 1.00 93.94 108 PHE A N 1
ATOM 803 C CA . PHE A 1 108 ? 2.345 -1.133 5.948 1.00 93.94 108 PHE A CA 1
ATOM 804 C C . PHE A 1 108 ? 3.470 -0.223 5.463 1.00 93.94 108 PHE A C 1
ATOM 806 O O . PHE A 1 108 ? 3.244 0.900 5.008 1.00 93.94 108 PHE A O 1
ATOM 813 N N . GLY A 1 109 ? 4.694 -0.739 5.556 1.00 92.94 109 GLY A N 1
ATOM 814 C CA . GLY A 1 109 ? 5.856 -0.181 4.882 1.00 92.94 109 GLY A CA 1
ATOM 815 C C . GLY A 1 109 ? 6.064 -0.827 3.511 1.00 92.94 109 GLY A C 1
ATOM 816 O O . GLY A 1 109 ? 5.103 -1.184 2.834 1.00 92.94 109 GLY A O 1
ATOM 817 N N . TRP A 1 110 ? 7.321 -0.960 3.095 1.00 92.94 110 TRP A N 1
ATOM 818 C CA . TRP A 1 110 ? 7.703 -1.661 1.865 1.00 92.94 110 TRP A CA 1
ATOM 819 C C . TRP A 1 110 ? 9.057 -2.354 2.020 1.00 92.94 110 TRP A C 1
ATOM 821 O O . TRP A 1 110 ? 9.891 -1.925 2.820 1.00 92.94 110 TRP A O 1
ATOM 831 N N . ASP A 1 111 ? 9.280 -3.411 1.249 1.00 91.69 111 ASP A N 1
ATOM 832 C CA . ASP A 1 111 ? 10.539 -4.163 1.216 1.00 91.69 111 ASP A CA 1
ATOM 833 C C . ASP A 1 111 ? 11.393 -3.746 0.006 1.00 91.69 111 ASP A C 1
ATOM 835 O O . ASP A 1 111 ? 12.614 -3.635 0.110 1.00 91.69 111 ASP A O 1
ATOM 839 N N . ALA A 1 112 ? 10.744 -3.415 -1.117 1.00 90.69 112 ALA A N 1
ATOM 840 C CA . ALA A 1 112 ? 11.372 -2.901 -2.333 1.00 90.69 112 ALA A CA 1
ATOM 841 C C . ALA A 1 112 ? 10.690 -1.609 -2.800 1.00 90.69 112 ALA A C 1
ATOM 843 O O . ALA A 1 112 ? 9.501 -1.395 -2.565 1.00 90.69 112 ALA A O 1
ATOM 844 N N . GLU A 1 113 ? 11.434 -0.735 -3.477 1.00 90.38 113 GLU A N 1
ATOM 845 C CA . GLU A 1 113 ? 10.898 0.501 -4.052 1.00 90.38 113 GLU A CA 1
ATOM 846 C C . GLU A 1 113 ? 11.257 0.603 -5.536 1.00 90.38 113 GLU A C 1
ATOM 848 O O . GLU A 1 113 ? 12.428 0.506 -5.910 1.00 90.38 113 GLU A O 1
ATOM 853 N N . TRP A 1 114 ? 10.250 0.845 -6.372 1.00 92.00 114 TRP A N 1
ATOM 854 C CA . TRP A 1 114 ? 10.387 1.096 -7.798 1.00 92.00 114 TRP A CA 1
ATOM 855 C C . TRP A 1 114 ? 10.151 2.577 -8.110 1.00 92.00 114 TRP A C 1
ATOM 857 O O . TRP A 1 114 ? 9.037 3.095 -7.989 1.00 92.00 114 TRP A O 1
ATOM 867 N N . LYS A 1 115 ? 11.224 3.245 -8.548 1.00 87.50 115 LYS A N 1
ATOM 868 C CA . LYS A 1 115 ? 11.219 4.616 -9.072 1.00 87.50 115 LYS A CA 1
ATOM 869 C C . LYS A 1 115 ? 11.532 4.602 -10.563 1.00 87.50 115 LYS A C 1
ATOM 871 O O . LYS A 1 115 ? 12.710 4.636 -10.921 1.00 87.50 115 LYS A O 1
ATOM 876 N N . LEU A 1 116 ? 10.500 4.567 -11.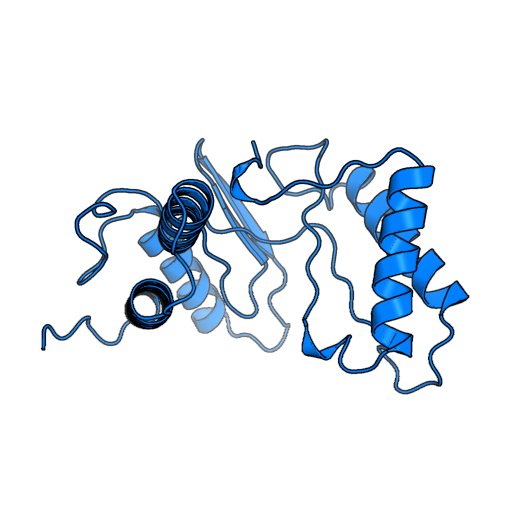403 1.00 84.56 116 LEU A N 1
ATOM 877 C CA . LEU A 1 116 ? 10.687 4.545 -12.853 1.00 84.56 116 LEU A CA 1
ATOM 878 C C . LEU A 1 116 ? 11.472 5.776 -13.320 1.00 84.56 116 LEU A C 1
ATOM 880 O O . LEU A 1 116 ? 11.159 6.906 -12.937 1.00 84.56 116 LEU A O 1
ATOM 884 N N . GLY A 1 117 ? 12.480 5.566 -14.168 1.00 69.31 117 GLY A N 1
ATOM 885 C CA . GLY A 1 117 ? 13.151 6.656 -14.885 1.00 69.31 117 GLY A CA 1
ATOM 886 C C . GLY A 1 117 ? 13.925 7.632 -13.992 1.00 69.31 117 GLY A C 1
ATOM 887 O O . GLY A 1 117 ? 14.187 8.772 -14.390 1.00 69.31 117 GLY A O 1
ATOM 888 N N . ARG A 1 118 ? 14.301 7.223 -12.774 1.00 62.41 118 ARG A N 1
ATOM 889 C CA . ARG A 1 118 ? 15.107 8.058 -11.878 1.00 62.41 118 ARG A CA 1
ATOM 890 C C . ARG A 1 118 ? 16.460 8.367 -12.541 1.00 62.41 118 ARG A C 1
ATOM 892 O O . ARG A 1 118 ? 17.319 7.497 -12.622 1.00 62.41 118 ARG A O 1
ATOM 899 N N . GLY A 1 119 ? 16.644 9.610 -12.997 1.00 54.56 119 GLY A N 1
ATOM 900 C CA . GLY A 1 119 ? 17.878 10.071 -13.651 1.00 54.56 119 GLY A CA 1
ATOM 901 C C . GLY A 1 119 ? 17.696 10.928 -14.909 1.00 54.56 119 GLY A C 1
ATOM 902 O O . GLY A 1 119 ? 18.696 11.397 -15.438 1.00 54.56 119 GLY A O 1
ATOM 903 N N . GLY A 1 120 ? 16.465 11.154 -15.391 1.00 55.41 120 GLY A N 1
ATOM 904 C CA . GLY A 1 120 ? 16.195 12.090 -16.501 1.00 55.41 120 GLY A CA 1
ATOM 905 C C . GLY A 1 120 ? 16.721 11.648 -17.873 1.00 55.41 120 GLY A C 1
ATOM 906 O O . GLY A 1 120 ? 16.740 12.440 -18.810 1.00 55.41 120 GLY A O 1
ATOM 907 N N . VAL A 1 121 ? 17.157 10.395 -17.995 1.00 59.69 121 VAL A N 1
ATOM 908 C CA . VAL A 1 121 ? 17.622 9.800 -19.252 1.00 59.69 121 VAL A CA 1
ATOM 909 C C . VAL A 1 121 ? 16.418 9.232 -20.008 1.00 59.69 121 VAL A C 1
ATOM 911 O O . VAL A 1 121 ? 15.427 8.846 -19.384 1.00 59.69 121 VAL A O 1
ATOM 914 N N . LEU A 1 122 ? 16.509 9.160 -21.341 1.00 66.94 122 LEU A N 1
ATOM 915 C CA . LEU A 1 122 ? 15.609 8.350 -22.170 1.00 66.94 122 LEU A CA 1
ATOM 916 C C . LEU A 1 122 ? 15.384 6.978 -21.511 1.00 66.94 122 LEU A C 1
ATOM 918 O O . LEU A 1 122 ? 16.344 6.307 -21.127 1.00 66.94 122 LEU A O 1
ATOM 922 N N . LEU A 1 123 ? 14.115 6.599 -21.343 1.00 77.12 123 LEU A N 1
ATOM 923 C CA . LEU A 1 123 ? 13.723 5.351 -20.695 1.00 77.12 123 LEU A CA 1
ATOM 924 C C . LEU A 1 123 ? 14.179 4.159 -21.543 1.00 77.12 123 LEU A C 1
ATOM 926 O O . LEU A 1 123 ? 13.610 3.881 -22.594 1.00 77.12 123 LEU A O 1
ATOM 930 N N . ASP A 1 124 ? 15.178 3.428 -21.057 1.00 86.75 124 ASP A N 1
ATOM 931 C CA . ASP A 1 124 ? 15.495 2.092 -21.556 1.00 86.75 124 ASP A CA 1
ATOM 932 C C . ASP A 1 124 ? 14.584 1.080 -20.849 1.00 86.75 124 ASP A C 1
ATOM 934 O O . ASP A 1 124 ? 14.842 0.670 -19.714 1.00 86.75 124 ASP A O 1
ATOM 938 N N . ALA A 1 125 ? 13.491 0.710 -21.520 1.00 86.19 125 ALA A N 1
ATOM 939 C CA . ALA A 1 125 ? 12.472 -0.191 -20.987 1.00 86.19 125 ALA A CA 1
ATOM 940 C C . ALA A 1 125 ? 13.034 -1.569 -20.600 1.00 86.19 125 ALA A C 1
ATOM 942 O O . ALA A 1 125 ? 12.651 -2.120 -19.568 1.00 86.19 125 ALA A O 1
ATOM 943 N N . ASN A 1 126 ? 13.971 -2.114 -21.383 1.00 88.12 126 ASN A N 1
ATOM 944 C CA . ASN A 1 126 ? 14.555 -3.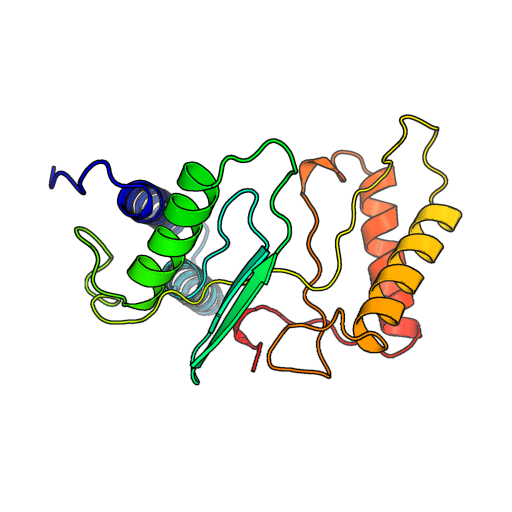428 -21.113 1.00 88.12 126 ASN A CA 1
ATOM 945 C C . ASN A 1 126 ? 15.452 -3.385 -19.881 1.00 88.12 126 ASN A C 1
ATOM 947 O O . ASN A 1 126 ? 15.347 -4.242 -19.001 1.00 88.12 126 ASN A O 1
ATOM 951 N N . ARG A 1 127 ? 16.308 -2.364 -19.790 1.00 88.81 127 ARG A N 1
ATOM 952 C CA . ARG A 1 127 ? 17.153 -2.167 -18.613 1.00 88.81 127 ARG A CA 1
ATOM 953 C C . ARG A 1 127 ? 16.314 -1.932 -17.363 1.00 88.81 127 ARG A C 1
ATOM 955 O O . ARG A 1 127 ? 16.611 -2.511 -16.322 1.00 88.81 127 ARG A O 1
ATOM 962 N N . GLU A 1 128 ? 15.275 -1.110 -17.460 1.00 88.69 128 GLU A N 1
ATOM 963 C CA . GLU A 1 128 ? 14.388 -0.824 -16.337 1.00 88.69 128 GLU A CA 1
ATOM 964 C C . GLU A 1 128 ? 13.645 -2.078 -15.871 1.00 88.69 128 GLU A C 1
ATOM 966 O O . GLU A 1 128 ? 13.649 -2.372 -14.676 1.00 88.69 128 GLU A O 1
ATOM 971 N N . LYS A 1 129 ? 13.110 -2.879 -16.802 1.00 91.25 129 LYS A N 1
ATOM 972 C CA . LYS A 1 129 ? 12.496 -4.173 -16.483 1.00 91.25 129 LYS A CA 1
ATOM 973 C C . LYS A 1 129 ? 13.457 -5.059 -15.687 1.00 91.25 129 LYS A C 1
ATOM 975 O O . LYS A 1 129 ? 13.116 -5.504 -14.592 1.00 91.25 129 LYS A O 1
ATOM 980 N N . CYS A 1 130 ? 14.673 -5.267 -16.198 1.00 90.56 130 CYS A N 1
ATOM 981 C CA . CYS A 1 130 ? 15.686 -6.092 -15.535 1.00 90.56 130 CYS A CA 1
ATOM 982 C C . CYS A 1 130 ? 16.063 -5.549 -14.149 1.00 90.56 130 CYS A C 1
ATOM 984 O O . CYS A 1 130 ? 16.178 -6.317 -13.197 1.00 90.56 130 CYS A O 1
ATOM 986 N N . ASN A 1 131 ? 16.227 -4.230 -14.011 1.00 90.31 131 ASN A N 1
ATOM 987 C CA . ASN A 1 131 ? 16.549 -3.603 -12.729 1.00 90.31 131 ASN A CA 1
ATOM 988 C C . ASN A 1 131 ? 15.462 -3.859 -11.683 1.00 90.31 131 ASN A C 1
ATOM 990 O O . ASN A 1 131 ? 15.774 -4.190 -10.540 1.00 90.31 131 ASN A O 1
ATOM 994 N N . VAL A 1 132 ? 14.195 -3.698 -12.062 1.00 91.62 132 VAL A N 1
ATOM 995 C CA . VAL A 1 132 ? 13.061 -3.830 -11.142 1.00 91.62 132 VAL A CA 1
ATOM 996 C C . VAL A 1 132 ? 12.866 -5.280 -10.722 1.00 91.62 132 VAL A C 1
ATOM 998 O O . VAL A 1 132 ? 12.733 -5.545 -9.529 1.00 91.62 132 VAL A O 1
ATOM 1001 N N . VAL A 1 133 ? 12.921 -6.218 -11.671 1.00 92.94 133 VAL A N 1
ATOM 1002 C CA . VAL A 1 133 ? 12.826 -7.657 -11.383 1.00 92.94 133 VAL A CA 1
ATOM 1003 C C . VAL A 1 133 ? 13.946 -8.090 -10.440 1.00 92.94 133 VAL A C 1
ATOM 1005 O O . VAL A 1 133 ? 13.670 -8.697 -9.409 1.00 92.94 133 VAL A O 1
ATOM 1008 N N . ASN A 1 134 ? 15.192 -7.689 -10.716 1.00 91.19 134 ASN A N 1
ATOM 1009 C CA . ASN A 1 134 ? 16.326 -7.994 -9.842 1.00 91.19 134 ASN A CA 1
ATOM 1010 C C . ASN A 1 134 ? 16.187 -7.352 -8.456 1.00 91.19 134 ASN A C 1
ATOM 1012 O O . ASN A 1 134 ? 16.528 -7.972 -7.456 1.00 91.19 134 ASN A O 1
ATOM 1016 N N . ASN A 1 135 ? 15.684 -6.117 -8.368 1.00 90.56 135 ASN A N 1
ATOM 1017 C CA . ASN A 1 135 ? 15.449 -5.449 -7.087 1.00 90.56 135 ASN A CA 1
ATOM 1018 C C . ASN A 1 135 ? 14.405 -6.196 -6.239 1.00 90.56 135 ASN A C 1
ATOM 1020 O O . ASN A 1 135 ? 14.607 -6.389 -5.043 1.00 90.56 135 ASN A O 1
ATOM 1024 N N . ILE A 1 136 ? 13.318 -6.658 -6.862 1.00 91.88 136 ILE A N 1
ATOM 1025 C CA . ILE A 1 136 ? 12.280 -7.450 -6.192 1.00 91.88 136 ILE A CA 1
ATOM 1026 C C . ILE A 1 136 ? 12.833 -8.808 -5.756 1.00 91.88 136 ILE A C 1
ATOM 1028 O O . ILE A 1 136 ? 12.653 -9.176 -4.599 1.00 91.88 136 ILE A O 1
ATOM 1032 N N . ALA A 1 137 ? 13.549 -9.517 -6.633 1.00 89.69 137 ALA A N 1
ATOM 1033 C CA . ALA A 1 137 ? 14.175 -10.798 -6.305 1.00 89.69 137 ALA A CA 1
ATOM 1034 C C . ALA A 1 137 ? 15.153 -10.660 -5.126 1.00 89.69 137 ALA A C 1
ATOM 1036 O O . ALA A 1 137 ? 15.027 -11.357 -4.123 1.00 89.69 137 ALA A O 1
ATOM 1037 N N . ASN A 1 138 ? 16.036 -9.658 -5.171 1.00 89.25 138 ASN A N 1
ATOM 1038 C CA . ASN A 1 138 ? 16.954 -9.360 -4.073 1.00 89.25 138 ASN A CA 1
ATOM 1039 C C . ASN A 1 138 ? 16.219 -9.031 -2.763 1.00 89.25 138 ASN A C 1
ATOM 1041 O O . ASN A 1 138 ? 16.731 -9.322 -1.684 1.00 89.25 138 ASN A O 1
ATOM 1045 N N . ALA A 1 139 ? 15.031 -8.422 -2.820 1.00 89.31 139 ALA A N 1
ATOM 1046 C CA . ALA A 1 139 ? 14.249 -8.150 -1.620 1.00 89.31 139 ALA A CA 1
ATOM 1047 C C . ALA A 1 139 ? 13.740 -9.434 -0.945 1.00 89.31 139 ALA A C 1
ATOM 1049 O O . ALA A 1 139 ? 13.603 -9.419 0.274 1.00 89.31 139 ALA A O 1
ATOM 1050 N N . PHE A 1 140 ? 13.526 -10.533 -1.682 1.00 86.62 140 PHE A N 1
ATOM 1051 C CA . PHE A 1 140 ? 13.238 -11.849 -1.093 1.00 86.62 140 PHE A CA 1
ATOM 1052 C C . PHE A 1 140 ? 14.468 -12.456 -0.404 1.00 86.62 140 PHE A C 1
ATOM 1054 O O . PHE A 1 140 ? 14.346 -12.989 0.697 1.00 86.62 140 PHE A O 1
ATOM 1061 N N . ASP A 1 141 ? 15.646 -12.334 -1.019 1.00 76.12 141 ASP A N 1
ATOM 1062 C CA . ASP A 1 141 ? 16.874 -12.996 -0.553 1.00 76.12 141 ASP A CA 1
ATOM 1063 C C . ASP A 1 141 ? 17.584 -12.258 0.601 1.00 76.12 141 ASP A C 1
ATOM 1065 O O . ASP A 1 141 ? 18.408 -12.830 1.320 1.00 76.12 141 ASP A O 1
ATOM 1069 N N . LEU A 1 142 ? 17.293 -10.968 0.803 1.00 65.69 142 LEU A N 1
ATOM 1070 C CA . LEU A 1 142 ? 17.986 -10.119 1.775 1.00 65.69 142 LEU A CA 1
ATOM 1071 C C . LEU A 1 142 ? 17.247 -9.983 3.118 1.00 65.69 142 LEU A C 1
ATOM 1073 O O . LEU A 1 142 ? 16.023 -10.009 3.208 1.00 65.69 142 LEU A O 1
ATOM 1077 N N . LYS A 1 143 ? 18.004 -9.590 4.161 1.00 58.94 143 LYS A N 1
ATOM 1078 C CA . LYS A 1 143 ? 17.478 -9.021 5.432 1.00 58.94 143 LYS A CA 1
ATOM 1079 C C . LYS A 1 143 ? 16.567 -7.788 5.236 1.00 58.94 143 LYS A C 1
ATOM 1081 O O . LYS A 1 143 ? 16.038 -7.255 6.211 1.00 58.94 143 LYS A O 1
ATOM 1086 N N . ALA A 1 144 ? 16.456 -7.287 4.005 1.00 61.16 144 ALA A N 1
ATOM 1087 C CA . ALA A 1 144 ? 15.574 -6.198 3.615 1.00 61.16 144 ALA A CA 1
ATOM 1088 C C . ALA A 1 144 ? 14.098 -6.620 3.547 1.00 61.16 144 ALA A C 1
ATOM 1090 O O . ALA A 1 144 ? 13.259 -5.731 3.673 1.00 61.16 144 ALA A O 1
ATOM 1091 N N . ASN A 1 145 ? 13.785 -7.925 3.455 1.00 72.19 145 ASN A N 1
ATOM 1092 C CA . ASN A 1 145 ? 12.444 -8.430 3.748 1.00 72.19 145 ASN A CA 1
ATOM 1093 C C . ASN A 1 145 ? 12.169 -8.226 5.238 1.00 72.19 145 ASN A C 1
ATOM 1095 O O . ASN A 1 145 ? 12.535 -9.045 6.093 1.00 72.19 145 ASN A O 1
ATOM 1099 N N . ARG A 1 146 ? 11.585 -7.078 5.570 1.00 71.81 146 ARG A N 1
ATOM 1100 C CA . ARG A 1 146 ? 11.302 -6.709 6.953 1.00 71.81 146 ARG A CA 1
ATOM 1101 C C . ARG A 1 146 ? 9.971 -7.273 7.377 1.00 71.81 146 ARG A C 1
ATOM 1103 O O . ARG A 1 146 ? 9.881 -7.664 8.535 1.00 71.81 146 ARG A O 1
ATOM 1110 N N . GLY A 1 147 ? 9.009 -7.358 6.464 1.00 73.56 147 GLY A N 1
ATOM 1111 C CA . GLY A 1 147 ? 7.658 -7.807 6.755 1.00 73.56 147 GLY A CA 1
ATOM 1112 C C . GLY A 1 147 ? 7.579 -9.180 7.439 1.00 73.56 147 GLY A C 1
ATOM 1113 O O . GLY A 1 147 ? 8.535 -9.965 7.455 1.00 73.56 147 GLY A O 1
ATOM 1114 N N . LEU A 1 148 ? 6.440 -9.447 8.083 1.00 80.12 148 LEU A N 1
ATOM 1115 C CA . LEU A 1 148 ? 6.235 -10.670 8.868 1.00 80.12 148 LEU A CA 1
ATOM 1116 C C . LEU A 1 148 ? 6.303 -11.932 7.992 1.00 80.12 148 LEU A C 1
ATOM 1118 O O . LEU A 1 148 ? 6.796 -12.968 8.437 1.00 80.12 148 LEU A O 1
ATOM 1122 N N . ASN A 1 149 ? 5.894 -11.818 6.728 1.00 82.56 149 ASN A N 1
ATOM 1123 C CA . ASN A 1 149 ? 5.929 -12.903 5.764 1.00 82.56 149 ASN A CA 1
ATOM 1124 C C . ASN A 1 149 ? 7.219 -12.879 4.941 1.00 82.56 149 ASN A C 1
ATOM 1126 O O . ASN A 1 149 ? 7.367 -12.082 4.016 1.00 82.56 149 ASN A O 1
ATOM 1130 N N . LYS A 1 150 ? 8.130 -13.809 5.238 1.00 84.25 150 LYS A N 1
ATOM 1131 C CA . LYS A 1 150 ? 9.412 -13.933 4.522 1.00 84.25 150 LYS A CA 1
ATOM 1132 C C . LYS A 1 150 ? 9.294 -14.476 3.098 1.00 84.25 150 LYS A C 1
ATOM 1134 O O . LYS A 1 150 ? 10.249 -14.387 2.339 1.00 84.25 150 LYS A O 1
ATOM 1139 N N . ASN A 1 151 ? 8.115 -14.961 2.721 1.00 88.62 151 ASN A N 1
ATOM 1140 C CA . ASN A 1 151 ? 7.793 -15.409 1.369 1.00 88.62 151 ASN A CA 1
ATOM 1141 C C . ASN A 1 151 ? 6.996 -14.355 0.586 1.00 88.62 151 ASN A C 1
ATOM 1143 O O . ASN A 1 151 ? 6.420 -14.670 -0.453 1.00 88.62 151 ASN A O 1
ATOM 1147 N N . ALA A 1 152 ? 6.929 -13.115 1.076 1.00 91.31 152 ALA A N 1
ATOM 1148 C CA . ALA A 1 152 ? 6.284 -12.006 0.389 1.00 91.31 152 ALA A CA 1
ATOM 1149 C C . ALA A 1 152 ? 7.169 -10.756 0.418 1.00 91.31 152 ALA A C 1
ATOM 1151 O O . ALA A 1 152 ? 7.879 -10.508 1.390 1.00 91.31 152 ALA A O 1
ATOM 1152 N N . VAL A 1 153 ? 7.078 -9.954 -0.641 1.00 92.81 153 VAL A N 1
ATOM 1153 C CA . VAL A 1 153 ? 7.733 -8.648 -0.777 1.00 92.81 153 VAL A CA 1
ATOM 1154 C C . VAL A 1 153 ? 6.655 -7.613 -1.062 1.00 92.81 153 VAL A C 1
ATOM 1156 O O . VAL A 1 153 ? 5.893 -7.749 -2.020 1.00 92.81 153 VAL A O 1
ATOM 1159 N N . VAL A 1 154 ? 6.589 -6.564 -0.242 1.00 93.94 154 VAL A N 1
ATOM 1160 C CA . VAL A 1 154 ? 5.733 -5.403 -0.504 1.00 93.94 154 VAL A CA 1
ATOM 1161 C C . VAL A 1 154 ? 6.505 -4.400 -1.358 1.00 93.94 154 VAL A C 1
ATOM 1163 O O . VAL A 1 154 ? 7.500 -3.821 -0.915 1.00 93.94 154 VAL A O 1
ATOM 1166 N N . LEU A 1 155 ? 6.041 -4.187 -2.590 1.00 93.81 155 LEU A N 1
ATOM 1167 C CA . LEU A 1 155 ? 6.633 -3.245 -3.538 1.00 93.81 155 LEU A CA 1
ATOM 1168 C C . LEU A 1 155 ? 5.965 -1.869 -3.435 1.00 93.81 155 LEU A C 1
ATOM 1170 O O . LEU A 1 155 ? 4.761 -1.736 -3.646 1.00 93.81 155 LEU A O 1
ATOM 1174 N N . LEU A 1 156 ? 6.758 -0.828 -3.179 1.00 93.56 156 LEU A N 1
ATOM 1175 C CA . LEU A 1 156 ? 6.324 0.561 -3.301 1.00 93.56 156 LEU A CA 1
ATOM 1176 C C . LEU A 1 156 ? 6.611 1.098 -4.705 1.00 93.56 156 LEU A C 1
ATOM 1178 O O . LEU A 1 156 ? 7.746 1.056 -5.171 1.00 93.56 156 LEU A O 1
ATOM 1182 N N . THR A 1 157 ? 5.615 1.718 -5.329 1.00 94.50 157 THR A N 1
ATOM 1183 C CA . THR A 1 157 ? 5.798 2.616 -6.475 1.00 94.50 157 THR A CA 1
ATOM 1184 C C . THR A 1 157 ? 4.783 3.765 -6.417 1.00 94.50 157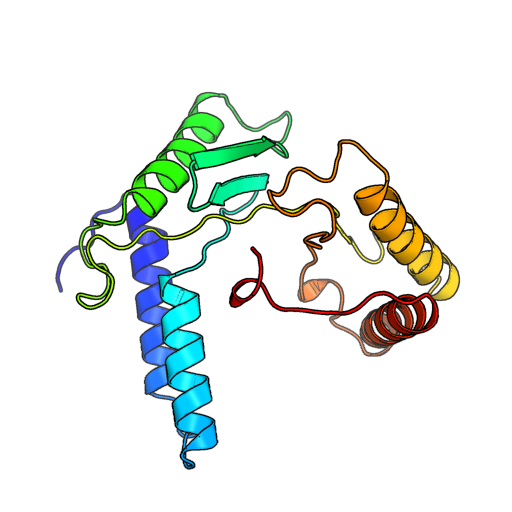 THR A C 1
ATOM 1186 O O . THR A 1 157 ? 4.037 3.875 -5.442 1.00 94.50 157 THR A O 1
ATOM 1189 N N . HIS A 1 158 ? 4.782 4.647 -7.415 1.00 93.25 158 HIS A N 1
ATOM 1190 C CA . HIS A 1 158 ? 3.825 5.747 -7.526 1.00 93.25 158 HIS A CA 1
ATOM 1191 C C . HIS A 1 158 ? 3.220 5.797 -8.928 1.00 93.25 158 HIS A C 1
ATOM 1193 O O . HIS A 1 158 ? 3.909 5.561 -9.914 1.00 93.25 158 HIS A O 1
ATOM 1199 N N . ASP A 1 159 ? 1.940 6.133 -9.000 1.00 92.06 159 ASP A N 1
ATOM 1200 C CA . ASP A 1 159 ? 1.156 6.265 -10.229 1.00 92.06 159 ASP A CA 1
ATOM 1201 C C . ASP A 1 159 ? 1.737 7.284 -11.218 1.00 92.06 159 ASP A C 1
ATOM 1203 O O . ASP A 1 159 ? 1.827 6.994 -12.407 1.00 92.06 159 ASP A O 1
ATOM 1207 N N . TYR A 1 160 ? 2.223 8.429 -10.734 1.00 90.25 160 TYR A N 1
ATOM 1208 C CA . TYR A 1 160 ? 2.827 9.470 -11.574 1.00 90.25 160 TYR A CA 1
ATOM 1209 C C . TYR A 1 160 ? 4.084 9.006 -12.324 1.00 90.25 160 TYR A C 1
ATOM 1211 O O . TYR A 1 160 ? 4.529 9.670 -13.258 1.00 90.25 160 TYR A O 1
ATOM 1219 N N . PHE A 1 161 ? 4.682 7.872 -11.943 1.00 90.06 161 PHE A N 1
ATOM 1220 C CA . PHE A 1 161 ? 5.755 7.270 -12.725 1.00 90.06 161 PHE A CA 1
ATOM 1221 C C . PHE A 1 161 ? 5.264 6.644 -14.031 1.00 90.06 161 PHE A C 1
ATOM 1223 O O . PHE A 1 161 ? 6.088 6.403 -14.899 1.00 90.06 161 PHE A O 1
ATOM 1230 N N . PHE A 1 162 ? 3.966 6.394 -14.194 1.00 91.00 162 PHE A N 1
ATOM 1231 C CA . PHE A 1 162 ? 3.384 5.639 -15.307 1.00 91.00 162 PHE A CA 1
ATOM 1232 C C . PHE A 1 162 ? 2.359 6.467 -16.092 1.00 91.00 162 PHE A C 1
ATOM 1234 O O . PHE A 1 162 ? 1.354 5.959 -16.574 1.00 91.00 162 PHE A O 1
ATOM 1241 N N . ASP A 1 163 ? 2.633 7.761 -16.224 1.00 89.81 163 ASP A N 1
ATOM 1242 C CA . ASP A 1 163 ? 1.776 8.769 -16.854 1.00 89.81 163 ASP A CA 1
ATOM 1243 C C . ASP A 1 163 ? 1.742 8.722 -18.396 1.00 89.81 163 ASP A C 1
ATOM 1245 O O . ASP A 1 163 ? 1.002 9.481 -19.021 1.00 89.81 163 ASP A O 1
ATOM 1249 N N . THR A 1 164 ? 2.513 7.832 -19.030 1.00 89.38 164 THR A N 1
ATOM 1250 C CA . THR A 1 164 ? 2.497 7.605 -20.484 1.00 89.38 164 THR A CA 1
ATOM 1251 C C . THR A 1 164 ? 2.338 6.126 -20.820 1.00 89.38 164 THR A C 1
ATOM 1253 O O . THR A 1 164 ? 2.669 5.255 -20.013 1.00 89.38 164 THR A O 1
ATOM 1256 N N . LEU A 1 165 ? 1.879 5.831 -22.043 1.00 90.12 165 LEU A N 1
ATOM 1257 C CA . LEU A 1 165 ? 1.722 4.453 -22.518 1.00 90.12 165 LEU A CA 1
ATOM 1258 C C . LEU A 1 165 ? 3.041 3.670 -22.454 1.00 90.12 165 LEU A C 1
ATOM 1260 O O . LEU A 1 165 ? 3.052 2.565 -21.925 1.00 90.12 165 LEU A O 1
ATOM 1264 N N . ASP A 1 166 ? 4.150 4.252 -22.915 1.00 87.94 166 ASP A N 1
ATOM 1265 C CA . ASP A 1 166 ? 5.461 3.587 -22.902 1.00 87.94 166 ASP A CA 1
ATOM 1266 C C . ASP A 1 166 ? 5.893 3.210 -21.482 1.00 87.94 166 ASP A C 1
ATOM 1268 O O . ASP A 1 166 ? 6.370 2.104 -21.233 1.00 87.94 166 ASP A O 1
ATOM 1272 N N . LYS A 1 167 ? 5.668 4.110 -20.518 1.00 89.31 167 LYS A N 1
ATOM 1273 C CA . LYS A 1 167 ? 5.965 3.856 -19.107 1.00 89.31 167 LYS A CA 1
ATOM 1274 C C . LYS A 1 167 ? 5.047 2.771 -18.540 1.00 89.31 167 LYS A C 1
ATOM 1276 O O . LYS A 1 167 ? 5.524 1.856 -17.872 1.00 89.31 167 LYS A O 1
ATOM 1281 N N . ALA A 1 168 ? 3.750 2.819 -18.846 1.00 91.56 168 ALA A N 1
ATOM 1282 C CA . ALA A 1 168 ? 2.788 1.793 -18.445 1.00 91.56 168 ALA A CA 1
ATOM 1283 C C . ALA A 1 168 ? 3.103 0.411 -19.057 1.00 91.56 168 ALA A C 1
ATOM 1285 O O . ALA A 1 168 ? 2.915 -0.614 -18.400 1.00 91.56 168 ALA A O 1
ATOM 1286 N N . MET A 1 169 ? 3.649 0.361 -20.276 1.00 92.69 169 MET A N 1
ATOM 1287 C CA . MET A 1 169 ? 4.112 -0.885 -20.895 1.00 92.69 169 MET A CA 1
ATOM 1288 C C . MET A 1 169 ? 5.264 -1.524 -20.111 1.00 92.69 169 MET A C 1
ATOM 1290 O O . MET A 1 169 ? 5.281 -2.744 -19.973 1.00 92.69 169 MET A O 1
ATOM 1294 N N . VAL A 1 170 ? 6.156 -0.734 -19.500 1.00 93.06 170 VAL A N 1
ATOM 1295 C CA . VAL A 1 170 ? 7.185 -1.280 -18.595 1.00 93.06 170 VAL A CA 1
ATOM 1296 C C . VAL A 1 170 ? 6.552 -1.960 -17.378 1.00 93.06 170 VAL A C 1
ATOM 1298 O O . VAL A 1 170 ? 6.998 -3.036 -16.988 1.00 93.06 170 VAL A O 1
ATOM 1301 N N . MET A 1 171 ? 5.488 -1.389 -16.797 1.00 93.94 171 MET A N 1
ATOM 1302 C CA . MET A 1 171 ? 4.746 -2.044 -15.708 1.00 93.94 171 MET A CA 1
ATOM 1303 C C . MET A 1 171 ? 4.198 -3.404 -16.140 1.00 93.94 171 MET A C 1
ATOM 1305 O O . MET A 1 171 ? 4.414 -4.395 -15.440 1.00 93.94 171 MET A O 1
ATOM 1309 N N . ARG A 1 172 ? 3.539 -3.465 -17.304 1.00 95.19 172 ARG A N 1
ATOM 1310 C CA . ARG A 1 172 ? 3.042 -4.724 -17.875 1.00 95.19 172 ARG A CA 1
ATOM 1311 C C . ARG A 1 172 ? 4.169 -5.748 -18.026 1.00 95.19 172 ARG A C 1
ATOM 1313 O O . ARG A 1 172 ? 4.002 -6.893 -17.617 1.00 95.19 172 ARG A O 1
ATOM 1320 N N . ASP A 1 173 ? 5.302 -5.339 -18.589 1.00 95.50 173 ASP A N 1
ATOM 1321 C CA . ASP A 1 173 ? 6.403 -6.251 -18.904 1.00 95.50 173 ASP A CA 1
ATOM 1322 C C . ASP A 1 173 ? 7.119 -6.755 -17.644 1.00 95.50 173 ASP A C 1
ATOM 1324 O O . ASP A 1 173 ? 7.506 -7.920 -17.587 1.00 95.50 173 ASP A O 1
ATOM 1328 N N . VAL A 1 174 ? 7.234 -5.924 -16.603 1.00 95.00 174 VAL A N 1
ATOM 1329 C CA . VAL A 1 174 ? 7.723 -6.353 -15.282 1.00 95.00 174 VAL A CA 1
ATOM 1330 C C . VAL A 1 174 ? 6.779 -7.372 -14.648 1.00 95.00 174 VAL A C 1
ATOM 1332 O O . VAL A 1 174 ? 7.246 -8.389 -14.139 1.00 95.00 174 VAL A O 1
ATOM 1335 N N . ILE A 1 175 ? 5.462 -7.134 -14.686 1.00 95.44 175 ILE A N 1
ATOM 1336 C CA . ILE A 1 175 ? 4.474 -8.082 -14.147 1.00 95.44 175 ILE A CA 1
ATOM 1337 C C . ILE A 1 175 ? 4.572 -9.424 -14.879 1.00 95.44 175 ILE A C 1
ATOM 1339 O O . ILE A 1 175 ? 4.642 -10.465 -14.227 1.00 95.44 175 ILE A O 1
ATOM 1343 N N . ALA A 1 176 ? 4.626 -9.398 -16.213 1.00 96.06 176 ALA A N 1
ATOM 1344 C CA . ALA A 1 176 ? 4.735 -10.601 -17.030 1.00 96.06 176 ALA A CA 1
ATOM 1345 C C . ALA A 1 176 ? 6.031 -11.380 -16.746 1.00 96.06 176 ALA A C 1
ATOM 1347 O O . ALA A 1 176 ? 5.986 -12.597 -16.591 1.00 96.06 176 ALA A O 1
ATOM 1348 N N . GLU A 1 177 ? 7.169 -10.692 -16.620 1.00 96.19 177 GLU A N 1
ATOM 1349 C CA . GLU A 1 177 ? 8.451 -11.319 -16.278 1.00 96.19 177 GLU A CA 1
ATOM 1350 C C . GLU A 1 177 ? 8.409 -11.964 -14.887 1.00 96.19 177 GLU A C 1
ATOM 1352 O O . GLU A 1 177 ? 8.804 -13.115 -14.731 1.00 96.19 177 GLU A O 1
ATOM 1357 N N . LEU A 1 178 ? 7.874 -11.263 -13.882 1.00 95.31 178 LEU A N 1
ATOM 1358 C CA . LEU A 1 178 ? 7.745 -11.798 -12.524 1.00 95.31 178 LEU A CA 1
ATOM 1359 C C . LEU A 1 178 ? 6.869 -13.058 -12.490 1.00 95.31 178 LEU A C 1
ATOM 1361 O O . LEU A 1 178 ? 7.226 -14.029 -11.825 1.00 95.31 178 LEU A O 1
ATOM 1365 N N . GLN A 1 179 ? 5.762 -13.070 -13.235 1.00 96.31 179 GLN A N 1
ATOM 1366 C CA . GLN A 1 179 ? 4.916 -14.259 -13.374 1.00 96.31 179 GLN A CA 1
ATOM 1367 C C . GLN A 1 179 ? 5.644 -15.402 -14.091 1.00 96.31 179 GLN A C 1
ATOM 1369 O O . GLN A 1 179 ? 5.551 -16.547 -13.653 1.00 96.31 179 GLN A O 1
ATOM 1374 N N . LEU A 1 180 ? 6.392 -15.100 -15.158 1.00 96.25 180 LEU A N 1
ATOM 1375 C CA . LEU A 1 180 ? 7.172 -16.082 -15.917 1.00 96.25 180 LEU A CA 1
ATOM 1376 C C . LEU A 1 180 ? 8.206 -16.792 -15.032 1.00 96.25 180 LEU A C 1
ATOM 1378 O O . LEU A 1 180 ? 8.368 -18.006 -15.134 1.00 96.25 180 LEU A O 1
ATOM 1382 N N . VAL A 1 181 ? 8.879 -16.052 -14.145 1.00 93.25 181 VAL A N 1
ATOM 1383 C CA . VAL A 1 181 ? 9.890 -16.607 -13.226 1.00 93.25 181 VAL A CA 1
ATOM 1384 C C . VAL A 1 181 ? 9.293 -17.180 -11.932 1.00 93.25 181 VAL A C 1
ATOM 1386 O O . VAL A 1 181 ? 10.035 -17.593 -11.044 1.00 93.25 181 VAL A O 1
ATOM 1389 N N . GLY A 1 182 ? 7.961 -17.255 -11.830 1.00 94.44 182 GLY A N 1
ATOM 1390 C CA . GLY A 1 182 ? 7.258 -18.008 -10.788 1.00 94.44 182 GLY A CA 1
ATOM 1391 C C . GLY A 1 182 ? 6.735 -17.196 -9.601 1.00 94.44 182 GLY A C 1
ATOM 1392 O O . GLY A 1 182 ? 6.240 -17.793 -8.644 1.00 94.44 182 GLY A O 1
ATOM 1393 N N . TYR A 1 183 ? 6.792 -15.862 -9.633 1.00 94.62 183 TYR A N 1
ATOM 1394 C CA . TYR A 1 183 ? 6.174 -15.037 -8.592 1.00 94.62 183 TYR A CA 1
ATOM 1395 C C . TYR A 1 183 ? 4.660 -14.904 -8.791 1.00 94.62 183 TYR A C 1
ATOM 1397 O O . TYR A 1 183 ? 4.154 -14.762 -9.905 1.00 94.62 183 TYR A O 1
ATOM 1405 N N . ALA A 1 184 ? 3.932 -14.878 -7.675 1.00 94.88 184 ALA A N 1
ATOM 1406 C CA . ALA A 1 184 ? 2.506 -14.583 -7.640 1.00 94.88 184 ALA A CA 1
ATOM 1407 C C . ALA A 1 184 ? 2.253 -13.175 -7.085 1.00 94.88 184 ALA A C 1
ATOM 1409 O O . ALA A 1 184 ? 2.955 -12.710 -6.186 1.00 94.88 184 ALA A O 1
ATOM 1410 N N . PHE A 1 185 ? 1.206 -12.520 -7.587 1.00 95.12 185 PHE A N 1
ATOM 1411 C CA . PHE A 1 185 ? 0.764 -11.214 -7.103 1.00 95.12 185 PHE A CA 1
ATOM 1412 C C . PHE A 1 185 ? -0.422 -11.368 -6.160 1.00 95.12 185 PHE A C 1
ATOM 1414 O O . PHE A 1 185 ? -1.338 -12.156 -6.397 1.00 95.12 185 PHE A O 1
ATOM 1421 N N . SER A 1 186 ? -0.405 -10.586 -5.089 1.00 94.75 186 SER A N 1
ATOM 1422 C CA . SER A 1 186 ? -1.472 -10.537 -4.099 1.00 94.75 186 SER A CA 1
ATOM 1423 C C . SER A 1 186 ? -1.658 -9.103 -3.611 1.00 94.75 186 SER A C 1
ATOM 1425 O O . SER A 1 186 ? -0.904 -8.199 -3.970 1.00 94.75 186 SER A O 1
ATOM 1427 N N . THR A 1 187 ? -2.682 -8.897 -2.799 1.00 93.38 187 THR A N 1
ATOM 1428 C CA . THR A 1 187 ? -3.059 -7.604 -2.230 1.00 93.38 187 THR A CA 1
ATOM 1429 C C . THR A 1 187 ? -2.773 -7.573 -0.730 1.00 93.38 187 THR A C 1
ATOM 1431 O O . THR A 1 187 ? -2.665 -8.615 -0.079 1.00 93.38 187 THR A O 1
ATOM 1434 N N . ILE A 1 188 ? -2.635 -6.368 -0.168 1.00 92.31 188 ILE A N 1
ATOM 1435 C CA . ILE A 1 188 ? -2.264 -6.159 1.243 1.00 92.31 188 ILE A CA 1
ATOM 1436 C C . ILE A 1 188 ? -3.259 -6.808 2.215 1.00 92.31 188 ILE A C 1
ATOM 1438 O O . ILE A 1 188 ? -2.842 -7.316 3.252 1.00 92.31 188 ILE A O 1
ATOM 1442 N N . ASP A 1 189 ? -4.544 -6.896 1.865 1.00 91.50 189 ASP A N 1
ATOM 1443 C CA . ASP A 1 189 ? -5.560 -7.567 2.689 1.00 91.50 189 ASP A CA 1
ATOM 1444 C C . ASP A 1 189 ? -5.317 -9.073 2.879 1.00 91.50 189 ASP A C 1
ATOM 1446 O O . ASP A 1 189 ? -5.830 -9.686 3.815 1.00 91.50 189 ASP A O 1
ATOM 1450 N N . LYS A 1 190 ? -4.485 -9.673 2.024 1.00 91.62 190 LYS A N 1
ATOM 1451 C CA . LYS A 1 190 ? -4.077 -11.080 2.103 1.00 91.62 190 LYS A CA 1
ATOM 1452 C C . LYS A 1 190 ? -2.674 -11.260 2.685 1.00 91.62 190 LYS A C 1
ATOM 1454 O O . LYS A 1 190 ? -2.212 -12.397 2.771 1.00 91.62 190 LYS A O 1
ATOM 1459 N N . TYR A 1 191 ? -1.996 -10.177 3.064 1.00 89.88 191 TYR A N 1
ATOM 1460 C CA . TYR A 1 191 ? -0.668 -10.238 3.660 1.00 89.88 191 TYR A CA 1
ATOM 1461 C C . TYR A 1 191 ? -0.768 -10.791 5.088 1.00 89.88 191 TYR A C 1
ATOM 1463 O O . TYR A 1 191 ? -1.372 -10.170 5.964 1.00 89.88 191 TYR A O 1
ATOM 1471 N N . LYS A 1 192 ? -0.195 -11.975 5.307 1.00 77.25 192 LYS A N 1
ATOM 1472 C CA . LYS A 1 192 ? -0.167 -12.687 6.590 1.00 77.25 192 LYS A CA 1
ATOM 1473 C C . LYS A 1 192 ? 1.242 -13.130 6.889 1.00 77.25 192 LYS A C 1
ATOM 1475 O O . LYS A 1 192 ? 1.834 -13.729 5.964 1.00 77.25 192 LYS A O 1
#

Organism: Aphanomyces astaci (NCBI:txid112090)

pLDDT: mean 89.2, std 9.15, range [45.97, 96.75]

Secondary structure (DSSP, 8-state):
-----SSHHHHHHHHHHHHHHHHHH-TT--SHHHHHHHHHHHHHHHHEE--TT-EEEE-TTS-EEEE---TTS-HHHHHHHHHHHHHHHH---TT--GGGTT---EE---SEE--TTTTSS---HHHHHHHHHHHHHHHHHSTT--SS-TT---EE--GGGG-SHHHHHHHHHHHHHHHHTT-----GGG--

Sequence (192 aa):
MEACGNAITSDFVRGAKHVEAGLQSANAYSTDADKALLDKAIHDLWSYVRLPCSNAWKLPGGFSASSGFRVVDSQAERSARLGAADAMFAGTLPCRNPLYQGKPWSSFGWDAEWKLGRGGVLLDANREKCNVVNNIANAFDLKANRGLNKNAVVLLTHDYFFDTLDKAMVMRDVIAELQLVGYAFSTIDKYK

Radius of gyration: 18.55 Å; chains: 1; bounding box: 44×37×42 Å